Protein AF-A0A1J9P7R1-F1 (afdb_monomer)

Radius of gyration: 36.38 Å; Cα contacts (8 Å, |Δi|>4): 404; chains: 1; bounding box: 81×78×113 Å

pLDDT: mean 73.35, std 18.71, range [29.14, 95.5]

Foldseek 3Di:
DDDDDDDDDDDDDDDPDPPPPVCVVPPCPVVVVVVLVVVCPDPDDPVVNVVVVVVVVVVVVVVVVVVVVVVQQVPQKDKDKDKDFPPVVVVVLVVLVVPVPPPDDPDDDDDDDDDQAWDWDADPNWIKIWHWDDDPGIIMIMIMTGGDDCVRVVVVVVVVVVVVCVVLLQWAFEWEDDPLDTDGNDIDGQDALVPQDDPPVVSVVVLVVVVCLLDPVNVVVCVVVVHFSEAEAEAEDAPPRPQVVNLSNSCSVVVAHEYEDEQQQAELVSLLSHQVNDDLAHEYEYEAVLVLLVVVVVVVVVPPDDDDDDDDPPDPDPPGGRYDPVSVCCQQDNPPGHHNYYYYYYHHCPVSDDPVCVPPSNHD

Mean predicted aligned error: 17.1 Å

Nearest PDB structures (foldseek):
  8tp1-assembly1_A  TM=5.524E-01  e=6.820E-25  Mus musculus
  8t5u-assembly1_A  TM=5.956E-01  e=3.882E-23  Mus musculus
  8t7u-assembly1_A  TM=5.075E-01  e=9.263E-25  Mus musculus
  8tby-assembly1_A  TM=5.518E-01  e=1.169E-22  Mus musculus
  6ukp-assembly1_A  TM=5.324E-01  e=2.349E-21  Mus musculus

InterPro domains:
  IPR003959 ATPase, AAA-type, core [PF00004] (234-364)
  IPR003960 ATPase, AAA-type, conserved site [PS00674] (341-359)
  IPR014851 BCS1, N-terminal [PF08740] (103-196)
  IPR014851 BCS1, N-terminal [SM01024] (52-196)
  IPR027417 P-loop containing nucleoside triphosphate hydrolase [G3DSA:3.40.50.300] (182-364)
  IPR027417 P-loop containing nucleoside triphosphate hydrolase [SSF52540] (127-364)
  IPR050747 Mitochondrial chaperone BCS1 subfamily [PTHR23070] (141-364)

Organism: NCBI:txid1447872

Secondary structure (DSSP, 8-state):
--------------------HHHHHSTTHHHHHHHHHHHHTS---HHHHHHHHHHHHHHHHHHHHHHHHHHHHHHHEEEEEEEEE--THHHHHHHHHHHTT-SS--PPPPPPPP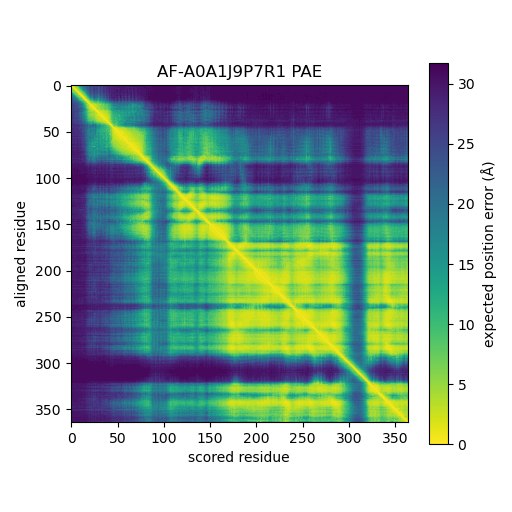PSSEEEEEETTEEEEEEEEEETTEEEEEEEEEBS-THHHHHHHHHHHHHHHHHHTTEEEEEEEETTEEEEEEEEEPPPGGGS-S-HHHHHHHHHHHHHHHSHHHHHHHHHHT----EEEEEE--TTS-HHHHHHHHHHHTT-EEEEEEGGG--HHHHHHHHHHS-SSEEEEEE-HHHHHHHHHHHHHTTSS-------S-------S---HHHHHHHHH-TTPPSSPEEEEEES-GGGS-TTTSSTTT--

Solvent-accessible surface area (backbone atoms only — not comparable to full-atom values): 21706 Å² total; per-residue (Å²): 133,85,82,89,88,89,84,89,82,82,85,88,78,82,79,78,78,81,74,51,73,62,37,78,80,37,79,61,48,64,63,52,51,53,53,50,52,55,59,71,71,44,99,64,60,76,67,58,57,51,51,52,51,52,52,49,50,54,49,50,49,53,50,50,51,51,52,50,50,53,48,42,52,67,73,36,34,34,73,49,79,48,80,43,75,63,54,68,58,62,56,54,52,50,51,62,67,50,67,83,53,81,74,76,90,69,80,77,81,85,78,86,71,81,70,82,46,71,52,75,48,79,55,98,94,39,63,30,39,40,34,39,46,81,48,101,72,35,40,34,37,38,44,33,32,78,38,84,63,57,64,62,58,52,50,50,52,49,52,51,48,53,57,52,44,66,70,44,79,47,49,23,45,35,29,35,72,55,100,70,40,84,38,83,70,49,75,41,68,47,48,60,61,84,78,57,89,69,61,65,67,60,51,50,51,52,54,47,51,54,50,52,60,71,34,78,67,35,57,57,55,28,58,76,69,75,44,79,49,65,51,31,42,75,49,69,50,65,84,87,63,66,59,74,59,46,56,50,13,51,24,29,73,70,76,24,42,34,39,49,41,62,50,74,74,31,38,47,71,48,51,48,50,44,64,68,71,53,69,56,69,28,32,40,36,38,49,53,57,32,62,51,42,51,62,54,55,60,67,62,63,71,73,78,77,81,85,88,82,96,76,80,101,80,71,84,74,77,77,79,28,63,37,45,70,66,44,52,50,42,53,68,68,30,97,84,40,83,56,55,36,41,38,39,37,32,28,62,45,70,89,54,48,58,70,83,56,67,35,74,94,59,31,105

Sequence (364 aa):
MNSFNVAGSLPIHTVPSQISIVDAFFPGFTAISASIQQVLAGNLNSYAHLLCFCGMLLFLGRYAARYLMDLMETYFTSTVHVSYYNEAVGGMQRRVYADELSNKYKKKPLRFSPWNESFLFMYKNRLLRFQCIAKETKKEISISCIGGSSQILRALLSDCRAEYLKLIQRKTTVFEHHDGEWRKAKARDIRPISTVIMDEGEKTALLKDIKDFLDERARGWYARRGILYQRRFLLYEPPGIKKSSFSLSVAGRFELDIYVLNLSSIDDSRLSSLFAQLSLHCVILLEDIDAASTARTEDSETTKNTDQATVDPSQKSKSQGNVSLSALLNALNGVSSQEGRLLIMTTNHIERLDDALIRPDRVD

Structure (mmCIF, N/CA/C/O backbone):
data_AF-A0A1J9P7R1-F1
#
_entry.id   AF-A0A1J9P7R1-F1
#
loop_
_atom_site.group_PDB
_atom_site.id
_atom_site.type_symbol
_atom_site.label_atom_id
_atom_site.label_alt_id
_atom_site.label_comp_id
_atom_site.label_asym_id
_atom_site.label_entity_id
_atom_site.label_seq_id
_atom_site.pdbx_PDB_ins_code
_atom_site.Cartn_x
_atom_site.Cartn_y
_atom_site.Cartn_z
_atom_site.occupancy
_atom_site.B_iso_or_equiv
_atom_site.auth_seq_id
_atom_site.auth_comp_id
_atom_site.auth_asym_id
_atom_site.auth_atom_id
_atom_site.pdbx_PDB_model_num
ATOM 1 N N . MET A 1 1 ? -9.066 59.663 -74.170 1.00 35.53 1 MET A N 1
ATOM 2 C CA . MET A 1 1 ? -8.783 58.885 -75.396 1.00 35.53 1 MET A CA 1
ATOM 3 C C . MET A 1 1 ? -7.539 58.062 -75.095 1.00 35.53 1 MET A C 1
ATOM 5 O O . MET A 1 1 ? -6.480 58.649 -74.960 1.00 35.53 1 MET A O 1
ATOM 9 N N . ASN A 1 2 ? -7.697 56.846 -74.558 1.00 29.88 2 ASN A N 1
ATOM 10 C CA . ASN A 1 2 ? -7.604 55.565 -75.292 1.00 29.88 2 ASN A CA 1
ATOM 11 C C . ASN A 1 2 ? -6.410 55.570 -76.266 1.00 29.88 2 ASN A C 1
ATOM 13 O O . ASN A 1 2 ? -6.366 56.427 -77.136 1.00 29.88 2 ASN A O 1
ATOM 17 N N . SER A 1 3 ? -5.432 54.669 -76.165 1.00 31.27 3 SER A N 1
ATOM 18 C CA . SER A 1 3 ? -5.651 53.218 -76.191 1.00 31.27 3 SER A CA 1
ATOM 19 C C . SER A 1 3 ? -4.443 52.391 -75.721 1.00 31.27 3 SER A C 1
ATOM 21 O O . SER A 1 3 ? -3.288 52.770 -75.887 1.00 31.27 3 SER A O 1
ATOM 23 N N . PHE A 1 4 ? -4.790 51.224 -75.177 1.00 33.69 4 PHE A N 1
ATOM 24 C CA . PHE A 1 4 ? -3.984 50.051 -74.848 1.00 33.69 4 PHE A CA 1
ATOM 25 C C . PHE A 1 4 ? -3.040 49.585 -75.971 1.00 33.69 4 PHE A C 1
ATOM 27 O O . PHE A 1 4 ? -3.422 49.598 -77.138 1.00 33.69 4 PHE A O 1
ATOM 34 N N . ASN A 1 5 ? -1.904 48.989 -75.588 1.00 32.22 5 ASN A N 1
ATOM 35 C CA . ASN A 1 5 ? -1.530 47.684 -76.136 1.00 32.22 5 ASN A CA 1
ATOM 36 C C . ASN A 1 5 ? -0.706 46.857 -75.139 1.00 32.22 5 ASN A C 1
ATOM 38 O O . ASN A 1 5 ? 0.224 47.345 -74.502 1.00 32.22 5 ASN A O 1
ATOM 42 N N . VAL A 1 6 ? -1.123 45.601 -75.008 1.00 36.38 6 VAL A N 1
ATOM 43 C CA . VAL A 1 6 ? -0.639 44.562 -74.098 1.00 36.38 6 VAL A CA 1
ATOM 44 C C . VAL A 1 6 ? 0.271 43.615 -74.878 1.00 36.38 6 VAL A C 1
ATOM 46 O O . VAL A 1 6 ? -0.141 43.081 -75.901 1.00 36.38 6 VAL A O 1
ATOM 49 N N . ALA A 1 7 ? 1.470 43.371 -74.356 1.00 34.72 7 ALA A N 1
ATOM 50 C CA . ALA A 1 7 ? 2.302 42.178 -74.555 1.00 34.72 7 ALA A CA 1
ATOM 51 C C . ALA A 1 7 ? 3.361 42.243 -73.433 1.00 34.72 7 ALA A C 1
ATOM 53 O O . ALA A 1 7 ? 3.983 43.281 -73.263 1.00 34.72 7 ALA A O 1
ATOM 54 N N . GLY A 1 8 ? 3.596 41.285 -72.542 1.00 31.56 8 GLY A N 1
ATOM 55 C CA . GLY A 1 8 ? 3.378 39.849 -72.586 1.00 31.56 8 GLY A CA 1
ATOM 56 C C . GLY A 1 8 ? 4.726 39.162 -72.343 1.00 31.56 8 GLY A C 1
ATOM 57 O O . GLY A 1 8 ? 5.367 38.769 -73.306 1.00 31.56 8 GLY A O 1
ATOM 58 N N . SER A 1 9 ? 5.164 39.019 -71.084 1.00 30.92 9 SER A N 1
ATOM 59 C CA . SER A 1 9 ? 6.154 37.997 -70.689 1.00 30.92 9 SER A CA 1
ATOM 60 C C . SER A 1 9 ? 6.148 37.759 -69.172 1.00 30.92 9 SER A C 1
ATOM 62 O O . SER A 1 9 ? 6.388 38.671 -68.383 1.00 30.92 9 SER A O 1
ATOM 64 N N . LEU A 1 10 ? 5.843 36.515 -68.801 1.00 33.31 10 LEU A N 1
ATOM 65 C CA . LEU A 1 10 ? 5.784 35.938 -67.453 1.00 33.31 10 LEU A CA 1
ATOM 66 C C . LEU A 1 10 ? 7.158 35.901 -66.742 1.00 33.31 10 LEU A C 1
ATOM 68 O O . LEU A 1 10 ? 8.190 35.911 -67.414 1.00 33.31 10 LEU A O 1
ATOM 72 N N . PRO A 1 11 ? 7.189 35.779 -65.399 1.00 34.72 11 PRO A N 1
ATOM 73 C CA . PRO A 1 11 ? 8.413 35.538 -64.640 1.00 34.72 11 PRO A CA 1
ATOM 74 C C . PRO A 1 11 ? 8.903 34.095 -64.837 1.00 34.72 11 PRO A C 1
ATOM 76 O O . PRO A 1 11 ? 8.143 33.138 -64.690 1.00 34.72 11 PRO A O 1
ATOM 79 N N . ILE A 1 12 ? 10.188 33.928 -65.152 1.00 29.83 12 ILE A N 1
ATOM 80 C CA . ILE A 1 12 ? 10.840 32.616 -65.247 1.00 29.83 12 ILE A CA 1
ATOM 81 C C . ILE A 1 12 ? 11.015 32.059 -63.828 1.00 29.83 12 ILE A C 1
ATOM 83 O O . ILE A 1 12 ? 11.826 32.559 -63.051 1.00 29.83 12 ILE A O 1
ATOM 87 N N . HIS A 1 13 ? 10.264 31.008 -63.499 1.00 29.34 13 HIS A N 1
ATOM 88 C CA . HIS A 1 13 ? 10.513 30.170 -62.331 1.00 29.34 13 HIS A CA 1
ATOM 89 C C . HIS A 1 13 ? 11.487 29.030 -62.681 1.00 29.34 13 HIS A C 1
ATOM 91 O O . HIS A 1 13 ? 11.247 28.248 -63.596 1.00 29.34 13 HIS A O 1
ATOM 97 N N . THR A 1 14 ? 12.529 28.930 -61.849 1.00 32.53 14 THR A N 1
ATOM 98 C CA . THR A 1 14 ? 13.237 27.723 -61.368 1.00 32.53 14 THR A CA 1
ATOM 99 C C . THR A 1 14 ? 14.005 26.829 -62.344 1.00 32.53 14 THR A C 1
ATOM 101 O O . THR A 1 14 ? 13.426 26.091 -63.132 1.00 32.53 14 THR A O 1
ATOM 104 N N . VAL A 1 15 ? 15.306 26.693 -62.068 1.00 29.14 15 VAL A N 1
ATOM 105 C CA . VAL A 1 15 ? 15.938 25.369 -61.988 1.00 29.14 15 VAL A CA 1
ATOM 106 C C . VAL A 1 15 ? 16.522 25.234 -60.576 1.00 29.14 15 VAL A C 1
ATOM 108 O O . VAL A 1 15 ? 17.336 26.074 -60.189 1.00 29.14 15 VAL A O 1
ATOM 111 N N . PRO A 1 16 ? 16.108 24.240 -59.770 1.00 39.06 16 PRO A N 1
ATOM 112 C CA . PRO A 1 16 ? 16.798 23.928 -58.531 1.00 39.06 16 PRO A CA 1
ATOM 113 C C . PRO A 1 16 ? 18.171 23.363 -58.890 1.00 39.06 16 PRO A C 1
ATOM 115 O O . PRO A 1 16 ? 18.283 22.452 -59.712 1.00 39.06 16 PRO A O 1
ATOM 118 N N . SER A 1 17 ? 19.216 23.920 -58.279 1.00 47.62 17 SER A N 1
ATOM 119 C CA . SER A 1 17 ? 20.549 23.323 -58.249 1.00 47.62 17 SER A CA 1
ATOM 120 C C . SER A 1 17 ? 20.399 21.835 -57.949 1.00 47.62 17 SER A C 1
ATOM 122 O O . SER A 1 17 ? 19.836 21.485 -56.909 1.00 47.62 17 SER A O 1
ATOM 124 N N . GLN A 1 18 ? 20.834 20.975 -58.871 1.00 48.03 18 GLN A N 1
ATOM 125 C CA . GLN A 1 18 ? 20.860 19.535 -58.656 1.00 48.03 18 GLN A CA 1
ATOM 126 C C . GLN A 1 18 ? 21.577 19.262 -57.332 1.00 48.03 18 GLN A C 1
ATOM 128 O O . GLN A 1 18 ? 22.791 19.431 -57.231 1.00 48.03 18 GLN A O 1
ATOM 133 N N . ILE A 1 19 ? 20.821 18.885 -56.300 1.00 55.81 19 ILE A N 1
ATOM 134 C CA . ILE A 1 19 ? 21.402 18.373 -55.067 1.00 55.81 19 ILE A CA 1
ATOM 135 C C . ILE A 1 19 ? 22.034 17.052 -55.478 1.00 55.81 19 ILE A C 1
ATOM 137 O O . ILE A 1 19 ? 21.337 16.130 -55.910 1.00 55.81 19 ILE A O 1
ATOM 141 N N . SER A 1 20 ? 23.362 16.996 -55.434 1.00 62.59 20 SER A N 1
ATOM 142 C CA . SER A 1 20 ? 24.088 15.764 -55.702 1.00 62.59 20 SER A CA 1
ATOM 143 C C . SER A 1 20 ? 23.516 14.677 -54.795 1.00 62.59 20 SER A C 1
ATOM 145 O O . SER A 1 20 ? 23.387 14.888 -53.591 1.00 62.59 20 SER A O 1
ATOM 147 N N . ILE A 1 21 ? 23.181 13.508 -55.350 1.00 62.22 21 ILE A N 1
ATOM 148 C CA . ILE A 1 21 ? 22.713 12.348 -54.566 1.00 62.22 21 ILE A CA 1
ATOM 149 C C . ILE A 1 21 ? 23.687 12.058 -53.414 1.00 62.22 21 ILE A C 1
ATOM 151 O O . ILE A 1 21 ? 23.281 11.638 -52.337 1.00 62.22 21 ILE A O 1
ATOM 155 N N . VAL A 1 22 ? 24.970 12.357 -53.615 1.00 65.25 22 VAL A N 1
ATOM 156 C CA . VAL A 1 22 ? 26.016 12.186 -52.609 1.00 65.25 22 VAL A CA 1
ATOM 157 C C . VAL A 1 22 ? 25.852 13.145 -51.421 1.00 65.25 22 VAL A C 1
ATOM 159 O O . VAL A 1 22 ? 26.127 12.732 -50.303 1.00 65.25 22 VAL A O 1
ATOM 162 N N . ASP A 1 23 ? 25.328 14.362 -51.609 1.00 65.69 23 ASP A N 1
ATOM 163 C CA . ASP A 1 23 ? 25.024 15.293 -50.504 1.00 65.69 23 ASP A CA 1
ATOM 164 C C . ASP A 1 23 ? 23.797 14.870 -49.685 1.00 65.69 23 ASP A C 1
ATOM 166 O O . ASP A 1 23 ? 23.679 15.246 -48.520 1.00 65.69 23 ASP A O 1
ATOM 170 N N . ALA A 1 24 ? 22.898 14.061 -50.259 1.00 62.94 24 ALA A N 1
ATOM 171 C CA . ALA A 1 24 ? 21.780 13.477 -49.517 1.00 62.94 24 ALA A CA 1
ATOM 172 C C . ALA A 1 24 ? 22.248 12.392 -48.527 1.00 62.94 24 ALA A C 1
ATOM 174 O O . ALA A 1 24 ? 21.637 12.216 -47.475 1.00 62.94 24 ALA A O 1
ATOM 175 N N . PHE A 1 25 ? 23.342 11.690 -48.846 1.00 61.03 25 PHE A N 1
ATOM 176 C CA . PHE A 1 25 ? 23.978 10.712 -47.955 1.00 61.03 25 PHE A CA 1
ATOM 177 C C . PHE A 1 25 ? 25.075 11.331 -47.071 1.00 61.03 25 PHE A C 1
ATOM 179 O O . PHE A 1 25 ? 25.270 10.881 -45.943 1.00 61.03 25 PHE A O 1
ATOM 186 N N . PHE A 1 26 ? 25.764 12.372 -47.551 1.00 66.50 26 PHE A N 1
ATOM 187 C CA . PHE A 1 26 ? 26.889 13.035 -46.883 1.00 66.50 26 PHE A CA 1
ATOM 188 C C . PHE A 1 26 ? 26.790 14.567 -47.022 1.00 66.50 26 PHE A C 1
ATOM 190 O O . PHE A 1 26 ? 27.361 15.136 -47.954 1.00 66.50 26 PHE A O 1
ATOM 197 N N . PRO A 1 27 ? 26.098 15.263 -46.105 1.00 67.19 27 PRO A N 1
ATOM 198 C CA . PRO A 1 27 ? 25.883 16.705 -46.210 1.00 67.19 27 PRO A CA 1
ATOM 199 C C . PRO A 1 27 ? 27.201 17.494 -46.230 1.00 67.19 27 PRO A C 1
ATOM 201 O O . PRO A 1 27 ? 27.996 17.408 -45.293 1.00 67.19 27 PRO A O 1
ATOM 204 N N . GLY A 1 28 ? 27.425 18.288 -47.282 1.00 66.12 28 GLY A N 1
ATOM 205 C CA . GLY A 1 28 ? 28.612 19.140 -47.432 1.00 66.12 28 GLY A CA 1
ATOM 206 C C . GLY A 1 28 ? 29.782 18.471 -48.159 1.00 66.12 28 GLY A C 1
ATOM 207 O O . GLY A 1 28 ? 30.854 19.070 -48.278 1.00 66.12 28 GLY A O 1
ATOM 208 N N . PHE A 1 29 ? 29.588 17.256 -48.678 1.00 72.00 29 PHE A N 1
ATOM 209 C CA . PHE A 1 29 ? 30.605 16.518 -49.421 1.00 72.00 29 PHE A CA 1
ATOM 210 C C . PHE A 1 29 ? 31.028 17.251 -50.698 1.00 72.00 29 PHE A C 1
ATOM 212 O O . PHE A 1 29 ? 32.217 17.298 -51.008 1.00 72.00 29 PHE A O 1
ATOM 219 N N . THR A 1 30 ? 30.088 17.881 -51.403 1.00 72.25 30 THR A N 1
ATOM 220 C CA . THR A 1 30 ? 30.373 18.620 -52.647 1.00 72.25 30 THR A CA 1
ATOM 221 C C . THR A 1 30 ? 31.221 19.875 -52.422 1.00 72.25 30 THR A C 1
ATOM 223 O O . THR A 1 30 ? 32.133 20.161 -53.199 1.00 72.25 30 THR A O 1
ATOM 226 N N . ALA A 1 31 ? 30.980 20.608 -51.332 1.00 67.94 31 ALA A N 1
ATOM 227 C CA . ALA A 1 31 ? 31.770 21.786 -50.969 1.00 67.94 31 ALA A CA 1
ATOM 228 C C . ALA A 1 31 ? 33.208 21.405 -50.577 1.00 67.94 31 ALA A C 1
ATOM 230 O O . ALA A 1 31 ? 34.177 22.074 -50.957 1.00 67.94 31 ALA A O 1
ATOM 231 N N . ILE A 1 32 ? 33.351 20.289 -49.856 1.00 67.75 32 ILE A N 1
ATOM 232 C CA . ILE A 1 32 ? 34.648 19.738 -49.460 1.00 67.75 32 ILE A CA 1
ATOM 233 C C . ILE A 1 32 ? 35.396 19.218 -50.694 1.00 67.75 32 ILE A C 1
ATOM 235 O O . ILE A 1 32 ? 36.570 19.542 -50.868 1.00 67.75 32 ILE A O 1
ATOM 239 N N . SER A 1 33 ? 34.730 18.487 -51.596 1.00 68.81 33 SER A N 1
ATOM 240 C CA . SER A 1 33 ? 35.363 17.954 -52.808 1.00 68.81 33 SER A CA 1
ATOM 241 C C . SER A 1 33 ? 35.845 19.062 -53.743 1.00 68.81 33 SER A C 1
ATOM 243 O O . SER A 1 33 ? 36.960 18.977 -54.248 1.00 68.81 33 SER A O 1
ATOM 245 N N . ALA A 1 34 ? 35.057 20.127 -53.924 1.00 67.88 34 ALA A N 1
ATOM 246 C CA . ALA A 1 34 ? 35.441 21.274 -54.748 1.00 67.88 34 ALA A CA 1
ATOM 247 C C . ALA A 1 34 ? 36.674 22.005 -54.186 1.00 67.88 34 ALA A C 1
ATOM 249 O O . ALA A 1 34 ? 37.610 22.312 -54.926 1.00 67.88 34 ALA A O 1
ATOM 250 N N . SER A 1 35 ? 36.718 22.203 -52.865 1.00 64.94 35 SER A N 1
ATOM 251 C CA . SER A 1 35 ? 37.862 22.821 -52.181 1.00 64.94 35 SER A CA 1
ATOM 252 C C . SER A 1 35 ? 39.129 21.963 -52.295 1.00 64.94 35 SER A C 1
ATOM 254 O O . SER A 1 35 ? 40.222 22.482 -52.518 1.00 64.94 35 SER A O 1
ATOM 256 N N . ILE A 1 36 ? 38.991 20.636 -52.210 1.00 62.22 36 ILE A N 1
ATOM 257 C CA . ILE A 1 36 ? 40.100 19.687 -52.395 1.00 62.22 36 ILE A CA 1
ATOM 258 C C . ILE A 1 36 ? 40.628 19.739 -53.827 1.00 62.22 36 ILE A C 1
ATOM 260 O O . ILE A 1 36 ? 41.839 19.742 -54.027 1.00 62.22 36 ILE A O 1
ATOM 264 N N . GLN A 1 37 ? 39.741 19.818 -54.818 1.00 64.88 37 GLN A N 1
ATOM 265 C CA . GLN A 1 37 ? 40.116 19.878 -56.230 1.00 64.88 37 GLN A CA 1
ATOM 266 C C . GLN A 1 37 ? 40.898 21.159 -56.556 1.00 64.88 37 GLN A C 1
ATOM 268 O O . GLN A 1 37 ? 41.849 21.124 -57.334 1.00 64.88 37 GLN A O 1
ATOM 273 N N . GLN A 1 38 ? 40.556 22.269 -55.898 1.00 64.44 38 GLN A N 1
ATOM 274 C CA . GLN A 1 38 ? 41.267 23.541 -56.015 1.00 64.44 38 GLN A CA 1
ATOM 275 C C . GLN A 1 38 ? 42.661 23.508 -55.358 1.00 64.44 38 GLN A C 1
ATOM 277 O O . GLN A 1 38 ? 43.603 24.087 -55.895 1.00 64.44 38 GLN A O 1
ATOM 282 N N . VAL A 1 39 ? 42.821 22.794 -54.238 1.00 63.28 39 VAL A N 1
ATOM 283 C CA . VAL A 1 39 ? 44.126 22.583 -53.578 1.00 63.28 39 VAL A CA 1
ATOM 284 C C . VAL A 1 39 ? 45.008 21.614 -54.374 1.00 63.28 39 VAL A C 1
ATOM 286 O O . VAL A 1 39 ? 46.204 21.861 -54.512 1.00 63.28 39 VAL A O 1
ATOM 289 N N . LEU A 1 40 ? 44.423 20.561 -54.959 1.00 61.25 40 LEU A N 1
ATOM 290 C CA . LEU A 1 40 ? 45.126 19.614 -55.835 1.00 61.25 40 LEU A CA 1
ATOM 291 C C . LEU A 1 40 ? 45.616 20.271 -57.138 1.00 61.25 40 LEU A C 1
ATOM 293 O O . LEU A 1 40 ? 46.644 19.869 -57.674 1.00 61.25 40 LEU A O 1
ATOM 297 N N . ALA A 1 41 ? 44.892 21.278 -57.638 1.00 63.09 41 ALA A N 1
ATOM 298 C CA . ALA A 1 41 ? 45.233 22.029 -58.849 1.00 63.09 41 ALA A CA 1
ATOM 299 C C . ALA A 1 41 ? 46.250 23.170 -58.616 1.00 63.09 41 ALA A C 1
ATOM 301 O O . ALA A 1 41 ? 46.698 23.798 -59.576 1.00 63.09 41 ALA A O 1
ATOM 302 N N . GLY A 1 42 ? 46.616 23.460 -57.362 1.00 62.56 42 GLY A N 1
ATOM 303 C CA . GLY A 1 42 ? 47.635 24.452 -57.013 1.00 62.56 42 GLY A CA 1
ATOM 304 C C . GLY A 1 42 ? 49.064 23.934 -57.219 1.00 62.56 42 GLY A C 1
ATOM 305 O O . GLY A 1 42 ? 49.349 22.752 -57.025 1.00 62.56 42 GLY A O 1
ATOM 306 N N . ASN A 1 43 ? 49.990 24.830 -57.574 1.00 61.09 43 ASN A N 1
ATOM 307 C CA . ASN A 1 43 ? 51.394 24.518 -57.883 1.00 61.09 43 ASN A CA 1
ATOM 308 C C . ASN A 1 43 ? 52.221 24.224 -56.602 1.00 61.09 43 ASN A C 1
ATOM 310 O O . ASN A 1 43 ? 53.134 24.965 -56.242 1.00 61.09 43 ASN A O 1
ATOM 314 N N . LEU A 1 44 ? 51.853 23.175 -55.860 1.00 62.44 44 LEU A N 1
ATOM 315 C CA . LEU A 1 44 ? 52.558 22.696 -54.667 1.00 62.44 44 LEU A CA 1
ATOM 316 C C . LEU A 1 44 ? 53.528 21.550 -54.998 1.00 62.44 44 LEU A C 1
ATOM 318 O O . LEU A 1 44 ? 53.287 20.732 -55.883 1.00 62.44 44 LEU A O 1
ATOM 322 N N . ASN A 1 45 ? 54.620 21.471 -54.230 1.00 70.94 45 ASN A N 1
ATOM 323 C CA . ASN A 1 45 ? 55.633 20.418 -54.333 1.00 70.94 45 ASN A CA 1
ATOM 324 C C . ASN A 1 45 ? 54.997 19.024 -54.147 1.00 70.94 45 ASN A C 1
ATOM 326 O O . ASN A 1 45 ? 54.160 18.845 -53.261 1.00 70.94 45 ASN A O 1
ATOM 330 N N . SER A 1 46 ? 55.422 18.018 -54.923 1.00 67.94 46 SER A N 1
ATOM 331 C CA . SER A 1 46 ? 54.810 16.669 -54.953 1.00 67.94 46 SER A CA 1
ATOM 332 C C . SER A 1 46 ? 54.645 16.006 -53.573 1.00 67.94 46 SER A C 1
ATOM 334 O O . SER A 1 46 ? 53.726 15.215 -53.375 1.00 67.94 46 SER A O 1
ATOM 336 N N . TYR A 1 47 ? 55.512 16.332 -52.610 1.00 70.25 47 TYR A N 1
ATOM 337 C CA . TYR A 1 47 ? 55.453 15.822 -51.236 1.00 70.25 47 TYR A CA 1
ATOM 338 C C . TYR A 1 47 ? 54.300 16.426 -50.409 1.00 70.25 47 TYR A C 1
ATOM 340 O O . TYR A 1 47 ? 53.695 15.738 -49.589 1.00 70.25 47 TYR A O 1
ATOM 348 N N . ALA A 1 48 ? 53.950 17.694 -50.648 1.00 74.50 48 ALA A N 1
ATOM 349 C CA . ALA A 1 48 ? 52.843 18.360 -49.963 1.00 74.50 48 ALA A CA 1
ATOM 350 C C . ALA A 1 48 ? 51.485 17.794 -50.408 1.00 74.50 48 ALA A C 1
ATOM 352 O O . ALA A 1 48 ? 50.625 17.533 -49.570 1.00 74.50 48 ALA A O 1
ATOM 353 N N . HIS A 1 49 ? 51.333 17.501 -51.705 1.00 74.56 49 HIS A N 1
ATOM 354 C CA . HIS A 1 49 ? 50.149 16.818 -52.242 1.00 74.56 49 HIS A CA 1
ATOM 355 C C . HIS A 1 49 ? 49.946 15.429 -51.619 1.00 74.56 49 HIS A C 1
ATOM 357 O O . HIS A 1 49 ? 48.827 15.080 -51.244 1.00 74.56 49 HIS A O 1
ATOM 363 N N . LEU A 1 50 ? 51.027 14.664 -51.424 1.00 78.88 50 LEU A N 1
ATOM 364 C CA . LEU A 1 50 ? 50.972 13.343 -50.786 1.00 78.88 50 LEU A CA 1
ATOM 365 C C . LEU A 1 50 ? 50.553 13.424 -49.307 1.00 78.88 50 LEU A C 1
ATOM 367 O O . LEU A 1 50 ? 49.733 12.628 -48.849 1.00 78.88 50 LEU A O 1
ATOM 371 N N . LEU A 1 51 ? 51.074 14.403 -48.559 1.00 82.38 51 LEU A N 1
ATOM 372 C CA . LEU A 1 51 ? 50.693 14.625 -47.160 1.00 82.38 51 LEU A CA 1
ATOM 373 C C . LEU A 1 51 ? 49.235 15.074 -47.017 1.00 82.38 51 LEU A C 1
ATOM 375 O O . LEU A 1 51 ? 48.530 14.566 -46.144 1.00 82.38 51 LEU A O 1
ATOM 379 N N . CYS A 1 52 ? 48.760 15.971 -47.886 1.00 82.31 52 CYS A N 1
ATOM 380 C CA . CYS A 1 52 ? 47.355 16.375 -47.921 1.00 82.31 52 CYS A CA 1
ATOM 381 C C . CYS A 1 52 ? 46.441 15.187 -48.246 1.00 82.31 52 CYS A C 1
ATOM 383 O O . CYS A 1 52 ? 45.429 14.995 -47.573 1.00 82.31 52 CYS A O 1
ATOM 385 N N . PHE A 1 53 ? 46.823 14.347 -49.211 1.00 84.19 53 PHE A N 1
ATOM 386 C CA . PHE A 1 53 ? 46.077 13.138 -49.554 1.00 84.19 53 PHE A CA 1
ATOM 387 C C . PHE A 1 53 ? 46.005 12.151 -48.378 1.00 84.19 53 PHE A C 1
ATOM 389 O O . PHE A 1 53 ? 44.915 11.708 -48.018 1.00 84.19 53 PHE A O 1
ATOM 396 N N . CYS A 1 54 ? 47.128 11.871 -47.706 1.00 84.94 54 CYS A N 1
ATOM 397 C CA . CYS A 1 54 ? 47.152 11.028 -46.505 1.00 84.94 54 CYS A CA 1
ATOM 398 C C . CYS A 1 54 ? 46.318 11.611 -45.352 1.00 84.94 54 CYS A C 1
ATOM 400 O O . CYS A 1 54 ? 45.571 10.879 -44.700 1.00 84.94 54 CYS A O 1
ATOM 402 N N . GLY A 1 55 ? 46.404 12.922 -45.106 1.00 86.75 55 GLY A N 1
ATOM 403 C CA . GLY A 1 55 ? 45.606 13.603 -44.083 1.00 86.75 55 GLY A CA 1
ATOM 404 C C . GLY A 1 55 ? 44.103 13.502 -44.351 1.00 86.75 55 GLY A C 1
ATOM 405 O O . GLY A 1 55 ? 43.329 13.194 -43.443 1.00 86.75 55 GLY A O 1
ATOM 406 N N . MET A 1 56 ? 43.699 13.665 -45.613 1.00 84.31 56 MET A N 1
ATOM 407 C CA . MET A 1 56 ? 42.316 13.479 -46.051 1.00 84.31 56 MET A CA 1
ATOM 408 C C . MET A 1 56 ? 41.844 12.040 -45.854 1.00 84.31 56 MET A C 1
ATOM 410 O O . MET A 1 56 ? 40.747 11.827 -45.343 1.00 84.31 56 MET A O 1
ATOM 414 N N . LEU A 1 57 ? 42.675 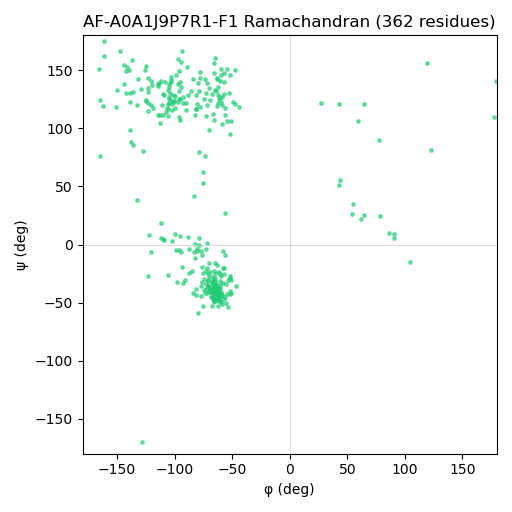11.053 -46.190 1.00 86.69 57 LEU A N 1
ATOM 415 C CA . LEU A 1 57 ? 42.354 9.634 -46.028 1.00 86.69 57 LEU A CA 1
ATOM 416 C C . LEU A 1 57 ? 42.144 9.256 -44.555 1.00 86.69 57 LEU A C 1
ATOM 418 O O . LEU A 1 57 ? 41.202 8.537 -44.228 1.00 86.69 57 LEU A O 1
ATOM 422 N N . LEU A 1 58 ? 42.963 9.797 -43.648 1.00 88.50 58 LEU A N 1
ATOM 423 C CA . LEU A 1 58 ? 42.794 9.611 -42.204 1.00 88.50 58 LEU A CA 1
ATOM 424 C C . LEU A 1 58 ? 41.533 10.300 -41.668 1.00 88.50 58 LEU A C 1
ATOM 426 O O . LEU A 1 58 ? 40.844 9.742 -40.809 1.00 88.50 58 LEU A O 1
ATOM 430 N N . PHE A 1 59 ? 41.221 11.500 -42.162 1.00 87.88 59 PHE A N 1
ATOM 431 C CA . PHE A 1 59 ? 40.015 12.232 -41.778 1.00 87.88 59 PHE A CA 1
ATOM 432 C C . PHE A 1 59 ? 38.745 11.513 -42.248 1.00 87.88 59 PHE A C 1
ATOM 434 O O . PHE A 1 59 ? 37.861 11.237 -41.437 1.00 87.88 59 PHE A O 1
ATOM 441 N N . LEU A 1 60 ? 38.696 11.131 -43.527 1.00 87.00 60 LEU A N 1
ATOM 442 C CA . LEU A 1 60 ? 37.611 10.348 -44.122 1.00 87.00 60 LEU A CA 1
ATOM 443 C C . LEU A 1 60 ? 37.470 8.987 -43.441 1.00 87.00 60 LEU A C 1
ATOM 445 O O . LEU A 1 60 ? 36.357 8.595 -43.110 1.00 87.00 60 LEU A O 1
ATOM 449 N N . GLY A 1 61 ? 38.578 8.301 -43.150 1.00 86.69 61 GLY A N 1
ATOM 450 C CA . GLY A 1 61 ? 38.564 7.030 -42.428 1.00 86.69 61 GLY A CA 1
ATOM 451 C C . GLY A 1 61 ? 37.976 7.159 -41.021 1.00 86.69 61 GLY A C 1
ATOM 452 O O . GLY A 1 61 ? 37.131 6.358 -40.625 1.00 86.69 61 GLY A O 1
ATOM 453 N N . ARG A 1 62 ? 38.350 8.206 -40.272 1.00 86.19 62 ARG A N 1
ATOM 454 C CA . ARG A 1 62 ? 37.767 8.484 -38.949 1.00 86.19 62 ARG A CA 1
ATOM 455 C C . ARG A 1 62 ? 36.295 8.868 -39.020 1.00 86.19 62 ARG A C 1
ATOM 457 O O . ARG A 1 62 ? 35.526 8.444 -38.160 1.00 86.19 62 ARG A O 1
ATOM 464 N N . TYR A 1 63 ? 35.910 9.665 -40.011 1.00 85.25 63 TYR A N 1
ATOM 465 C CA . TYR A 1 63 ? 34.522 10.063 -40.215 1.00 85.25 63 TYR A CA 1
ATOM 466 C C . TYR A 1 63 ? 33.651 8.857 -40.584 1.00 85.25 63 TYR A C 1
ATOM 468 O O . TYR A 1 63 ? 32.644 8.611 -39.926 1.00 85.25 63 TYR A O 1
ATOM 476 N N . ALA A 1 64 ? 34.089 8.049 -41.553 1.00 82.94 64 ALA A N 1
ATOM 477 C CA . ALA A 1 64 ? 33.403 6.834 -41.973 1.00 82.94 64 ALA A CA 1
ATOM 478 C C . ALA A 1 64 ? 33.277 5.827 -40.824 1.00 82.94 64 ALA A C 1
ATOM 480 O O . ALA A 1 64 ? 32.207 5.261 -40.637 1.00 82.94 64 ALA A O 1
ATOM 481 N N . ALA A 1 65 ? 34.325 5.647 -40.013 1.00 80.38 65 ALA A N 1
ATOM 482 C CA . ALA A 1 65 ? 34.271 4.771 -38.846 1.00 80.38 65 ALA A CA 1
ATOM 483 C C . ALA A 1 65 ? 33.239 5.242 -37.809 1.00 80.38 65 ALA A C 1
ATOM 485 O O . ALA A 1 65 ? 32.475 4.425 -37.304 1.00 80.38 65 ALA A O 1
ATOM 486 N N . ARG A 1 66 ? 33.176 6.548 -37.510 1.00 81.88 66 ARG A N 1
ATOM 487 C CA . ARG A 1 66 ? 32.150 7.098 -36.605 1.00 81.88 66 ARG A CA 1
ATOM 488 C C . ARG A 1 66 ? 30.747 6.934 -37.179 1.00 81.88 66 ARG A C 1
ATOM 490 O O . ARG A 1 66 ? 29.872 6.444 -36.484 1.00 81.88 66 ARG A O 1
ATOM 497 N N . TYR A 1 67 ? 30.565 7.261 -38.455 1.00 80.19 67 TYR A N 1
ATOM 498 C CA . TYR A 1 67 ? 29.277 7.137 -39.132 1.00 80.19 67 TYR A CA 1
ATOM 499 C C . TYR A 1 67 ? 28.778 5.685 -39.174 1.00 80.19 67 TYR A C 1
ATOM 501 O O . TYR A 1 67 ? 27.617 5.416 -38.885 1.00 80.19 67 TYR A O 1
ATOM 509 N N . LEU A 1 68 ? 29.664 4.730 -39.479 1.00 78.00 68 LEU A N 1
ATOM 510 C CA . LEU A 1 68 ? 29.347 3.300 -39.445 1.00 78.00 68 LEU A CA 1
ATOM 511 C C . LEU A 1 68 ? 28.974 2.834 -38.037 1.00 78.00 68 LEU A C 1
ATOM 513 O O . LEU A 1 68 ? 28.022 2.073 -37.896 1.00 78.00 68 LEU A O 1
ATOM 517 N N . MET A 1 69 ? 29.686 3.295 -37.006 1.00 74.25 69 MET A N 1
ATOM 518 C CA . MET A 1 69 ? 29.356 2.974 -35.615 1.00 74.25 69 MET A CA 1
ATOM 519 C C . MET A 1 69 ? 27.985 3.532 -35.216 1.00 74.25 69 MET A C 1
ATOM 521 O O . MET A 1 69 ? 27.183 2.783 -34.665 1.00 74.25 69 MET A O 1
ATOM 525 N N . ASP A 1 70 ? 27.674 4.782 -35.569 1.00 76.44 70 ASP A N 1
ATOM 526 C CA . ASP A 1 70 ? 26.369 5.402 -35.298 1.00 76.44 70 ASP A CA 1
ATOM 527 C C . ASP A 1 70 ? 25.232 4.680 -36.042 1.00 76.44 70 ASP A C 1
ATOM 529 O O . ASP A 1 70 ? 24.151 4.460 -35.491 1.00 76.44 70 ASP A O 1
ATOM 533 N N . LEU A 1 71 ? 25.475 4.247 -37.284 1.00 76.56 71 LEU A N 1
ATOM 534 C CA . LEU A 1 71 ? 24.523 3.457 -38.067 1.00 76.56 71 LEU A CA 1
ATOM 535 C C . LEU A 1 71 ? 24.299 2.071 -37.440 1.00 76.56 71 LEU A C 1
ATOM 537 O O . LEU A 1 71 ? 23.161 1.614 -37.319 1.00 76.56 71 LEU A O 1
ATOM 541 N N . MET A 1 72 ? 25.374 1.404 -37.009 1.00 71.06 72 MET A N 1
ATOM 542 C CA . MET A 1 72 ? 25.280 0.123 -36.308 1.00 71.06 72 MET A CA 1
ATOM 543 C C . MET A 1 72 ? 24.522 0.266 -34.987 1.00 71.06 72 MET A C 1
ATOM 545 O O . MET A 1 72 ? 23.664 -0.565 -34.691 1.00 71.06 72 MET A O 1
ATOM 549 N N . GLU A 1 73 ? 24.781 1.327 -34.224 1.00 70.31 73 GLU A N 1
ATOM 550 C CA . GLU A 1 73 ? 24.068 1.618 -32.983 1.00 70.31 73 GLU A CA 1
ATOM 551 C C . GLU A 1 73 ? 22.581 1.888 -33.249 1.00 70.31 73 GLU A C 1
ATOM 553 O O . GLU A 1 73 ? 21.723 1.309 -32.588 1.00 70.31 73 GLU A O 1
ATOM 558 N N . THR 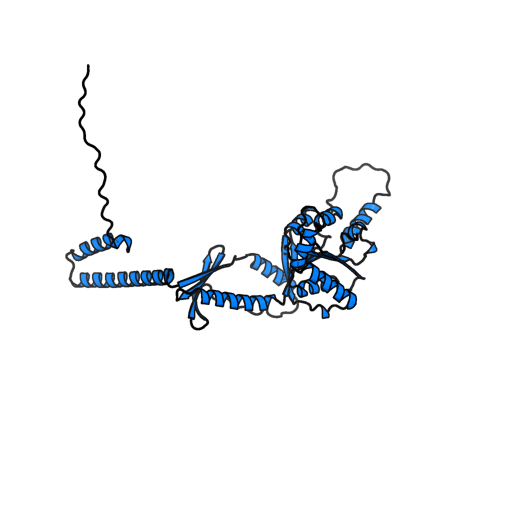A 1 74 ? 22.249 2.660 -34.281 1.00 70.75 74 THR A N 1
ATOM 559 C CA . THR A 1 74 ? 20.859 3.046 -34.574 1.00 70.75 74 THR A CA 1
ATOM 560 C C . THR A 1 74 ? 20.012 1.891 -35.118 1.00 70.75 74 THR A C 1
ATOM 562 O O . THR A 1 74 ? 18.856 1.741 -34.725 1.00 70.75 74 THR A O 1
ATOM 565 N N . TYR A 1 75 ? 20.558 1.068 -36.020 1.00 71.12 75 TYR A N 1
ATOM 566 C CA . TYR A 1 75 ? 19.767 0.072 -36.760 1.00 71.12 75 TYR A CA 1
ATOM 567 C C . TYR A 1 75 ? 19.974 -1.370 -36.294 1.00 71.12 75 TYR A C 1
ATOM 569 O O . TYR A 1 75 ? 19.081 -2.202 -36.457 1.00 71.12 75 TYR A O 1
ATOM 577 N N . PHE A 1 76 ? 21.134 -1.686 -35.715 1.00 68.00 76 PHE A N 1
ATOM 578 C CA . PHE A 1 76 ? 21.484 -3.048 -35.302 1.00 68.00 76 PHE A CA 1
ATOM 579 C C . PHE A 1 76 ? 21.527 -3.233 -33.787 1.00 68.00 76 PHE A C 1
ATOM 581 O O . PHE A 1 76 ? 21.856 -4.334 -33.332 1.00 68.00 76 PHE A O 1
ATOM 588 N N . THR A 1 77 ? 21.162 -2.216 -32.999 1.00 75.31 77 THR A N 1
ATOM 589 C CA . THR A 1 77 ? 21.005 -2.371 -31.552 1.00 75.31 77 THR A CA 1
ATOM 590 C C . THR A 1 77 ? 19.567 -2.181 -31.105 1.00 75.31 77 THR A C 1
ATOM 592 O O . THR A 1 77 ? 18.850 -1.285 -31.540 1.00 75.31 77 THR A O 1
ATOM 595 N N . SER A 1 78 ? 19.134 -3.063 -30.211 1.00 75.38 78 SER A N 1
ATOM 596 C CA . SER A 1 78 ? 17.911 -2.853 -29.443 1.00 75.38 78 SER A CA 1
ATOM 597 C C . SER A 1 78 ? 18.302 -2.168 -28.139 1.00 75.38 78 SER A C 1
ATOM 599 O O . SER A 1 78 ? 19.157 -2.700 -27.433 1.00 75.38 78 SER A O 1
ATOM 601 N N . THR A 1 79 ? 17.680 -1.037 -27.800 1.00 75.69 79 THR A N 1
ATOM 602 C CA . THR A 1 79 ? 17.984 -0.283 -26.572 1.00 75.69 79 THR A CA 1
ATOM 603 C C . THR A 1 79 ? 16.736 -0.110 -25.714 1.00 75.69 79 THR A C 1
ATOM 605 O O . THR A 1 79 ? 15.663 0.220 -26.215 1.00 75.69 79 THR A O 1
ATOM 608 N N . VAL A 1 80 ? 16.872 -0.339 -24.407 1.00 77.38 80 VAL A N 1
ATOM 609 C CA . VAL A 1 80 ? 15.851 -0.005 -23.408 1.00 77.38 80 VAL A CA 1
ATOM 610 C C . VAL A 1 80 ? 16.345 1.159 -22.565 1.00 77.38 80 VAL A C 1
ATOM 612 O O . VAL A 1 80 ? 17.432 1.089 -21.997 1.00 77.38 80 VAL A O 1
ATOM 615 N N . HIS A 1 81 ? 15.512 2.192 -22.451 1.00 75.12 81 HIS A N 1
ATOM 616 C CA . HIS A 1 81 ? 15.752 3.360 -21.611 1.00 75.12 81 HIS A CA 1
ATOM 617 C C . HIS A 1 81 ? 14.953 3.240 -20.313 1.00 75.12 81 HIS A C 1
ATOM 619 O O . HIS A 1 81 ? 13.729 3.114 -20.327 1.00 75.12 81 HIS A O 1
ATOM 625 N N . VAL A 1 82 ? 15.648 3.291 -19.181 1.00 72.69 82 VAL A N 1
ATOM 626 C CA . VAL A 1 82 ? 15.060 3.338 -17.844 1.00 72.69 82 VAL A CA 1
ATOM 627 C C . VAL A 1 82 ? 15.385 4.703 -17.249 1.00 72.69 82 VAL A C 1
ATOM 629 O O . VAL A 1 82 ? 16.514 4.976 -16.844 1.00 72.69 82 VAL A O 1
ATOM 632 N N . SER A 1 83 ? 14.386 5.583 -17.218 1.00 62.31 83 SER A N 1
ATOM 633 C CA . SER A 1 83 ? 14.501 6.891 -16.571 1.00 62.31 83 SER A CA 1
ATOM 634 C C . SER A 1 83 ? 14.288 6.731 -15.069 1.00 62.31 83 SER A C 1
ATOM 636 O O . SER A 1 83 ? 13.189 6.382 -14.640 1.00 62.31 83 SER A O 1
ATOM 638 N N . TYR A 1 84 ? 15.309 7.035 -14.267 1.00 60.94 84 TYR A N 1
ATOM 639 C CA . TYR A 1 84 ? 15.172 7.134 -12.818 1.00 60.94 84 TYR A CA 1
ATOM 640 C C . TYR A 1 84 ? 15.167 8.609 -12.408 1.00 60.94 84 TYR A C 1
ATOM 642 O O . TYR A 1 84 ? 16.075 9.380 -12.742 1.00 60.94 84 TYR A O 1
ATOM 650 N N . TYR A 1 85 ? 14.130 9.017 -11.679 1.00 50.84 85 TYR A N 1
ATOM 651 C CA . TYR A 1 85 ? 14.095 10.344 -11.081 1.00 50.84 85 TYR A CA 1
ATOM 652 C C . TYR A 1 85 ? 15.130 10.389 -9.969 1.00 50.84 85 TYR A C 1
ATOM 654 O O . TYR A 1 85 ? 15.118 9.561 -9.059 1.00 50.84 85 TYR A O 1
ATOM 662 N N . ASN A 1 86 ? 16.042 11.356 -10.046 1.00 45.53 86 ASN A N 1
ATOM 663 C CA . ASN A 1 86 ? 16.944 11.640 -8.947 1.00 45.53 86 ASN A CA 1
ATOM 664 C C . ASN A 1 86 ? 16.106 12.334 -7.873 1.00 45.53 86 ASN A C 1
ATOM 666 O O . ASN A 1 86 ? 16.097 13.554 -7.753 1.00 45.53 86 ASN A O 1
ATOM 670 N N . GLU A 1 87 ? 15.303 11.557 -7.155 1.00 40.62 87 GLU A N 1
ATOM 671 C CA . GLU A 1 87 ? 14.609 12.045 -5.989 1.00 40.62 87 GLU A CA 1
ATOM 672 C C . GLU A 1 87 ? 15.686 12.533 -5.018 1.00 40.62 87 GLU A C 1
ATOM 674 O O . GLU A 1 87 ? 16.351 11.759 -4.329 1.00 40.62 87 GLU A O 1
ATOM 679 N N . ALA A 1 88 ? 15.839 13.852 -4.940 1.00 36.97 88 ALA A N 1
ATOM 680 C CA . ALA A 1 88 ? 16.449 14.536 -3.810 1.00 36.97 88 ALA A CA 1
ATOM 681 C C . ALA A 1 88 ? 15.725 14.189 -2.484 1.00 36.97 88 ALA A C 1
ATOM 683 O O . ALA A 1 88 ? 16.260 14.427 -1.402 1.00 36.97 88 ALA A O 1
ATOM 684 N N . VAL A 1 89 ? 14.581 13.493 -2.551 1.00 39.91 89 VAL A N 1
ATOM 685 C CA . VAL A 1 89 ? 13.959 12.745 -1.448 1.00 39.91 89 VAL A CA 1
ATOM 686 C C . VAL A 1 89 ? 14.881 11.642 -0.910 1.00 39.91 89 VAL A C 1
ATOM 688 O O . VAL A 1 89 ? 14.860 11.382 0.283 1.00 39.91 89 VAL A O 1
ATOM 691 N N . GLY A 1 90 ? 15.799 11.080 -1.701 1.00 33.72 90 GLY A N 1
ATOM 692 C CA . GLY A 1 90 ? 16.834 10.154 -1.230 1.00 33.72 90 GLY A CA 1
ATOM 693 C C . GLY A 1 90 ? 17.926 10.807 -0.369 1.00 33.72 90 GLY A C 1
ATOM 694 O O . GLY A 1 90 ? 18.675 10.093 0.303 1.00 33.72 90 GLY A O 1
ATOM 695 N N . GLY A 1 91 ? 18.037 12.142 -0.382 1.00 35.38 91 GLY A N 1
ATOM 696 C CA . GLY A 1 91 ? 18.892 12.925 0.520 1.00 35.38 91 GLY A CA 1
ATOM 697 C C . GLY A 1 91 ? 18.209 13.206 1.860 1.00 35.38 91 GLY A C 1
ATOM 698 O O . GLY A 1 91 ? 18.823 13.031 2.912 1.00 35.38 91 GLY A O 1
ATOM 699 N N . MET A 1 92 ? 16.915 13.539 1.827 1.00 36.44 92 MET A N 1
ATOM 700 C CA . MET A 1 92 ? 16.098 13.761 3.026 1.00 36.44 92 MET A CA 1
ATOM 701 C C . MET A 1 92 ? 15.753 12.434 3.729 1.00 36.44 92 MET A C 1
ATOM 703 O O . MET A 1 92 ? 15.946 12.313 4.936 1.00 36.44 92 MET A O 1
ATOM 707 N N . GLN A 1 93 ? 15.406 11.382 2.975 1.00 36.88 93 GLN A N 1
ATOM 708 C CA . GLN A 1 93 ? 15.284 10.006 3.478 1.00 36.88 93 GLN A CA 1
ATOM 709 C C . GLN A 1 93 ? 16.611 9.500 4.047 1.00 36.88 93 GLN A C 1
ATOM 711 O O . GLN A 1 93 ? 16.596 8.797 5.047 1.00 36.88 93 GLN A O 1
ATOM 716 N N . ARG A 1 94 ? 17.775 9.871 3.488 1.00 37.69 94 ARG A N 1
ATOM 717 C CA . ARG A 1 94 ? 19.075 9.491 4.077 1.00 37.69 94 ARG A CA 1
ATOM 718 C C . ARG A 1 94 ? 19.333 10.143 5.433 1.00 37.69 94 ARG A C 1
ATOM 720 O O . ARG A 1 94 ? 19.974 9.499 6.259 1.00 37.69 94 ARG A O 1
ATOM 727 N N . ARG A 1 95 ? 18.855 11.373 5.649 1.00 33.34 95 ARG A N 1
ATOM 728 C CA . ARG A 1 95 ? 18.998 12.117 6.911 1.00 33.34 95 ARG A CA 1
ATOM 729 C C . ARG A 1 95 ? 18.030 11.624 7.987 1.00 33.34 95 ARG A C 1
ATOM 731 O O . ARG A 1 95 ? 18.470 11.343 9.093 1.00 33.34 95 ARG A O 1
ATOM 738 N N . VAL A 1 96 ? 16.762 11.395 7.642 1.00 36.97 96 VAL A N 1
ATOM 739 C CA . VAL A 1 96 ? 15.767 10.833 8.579 1.00 36.97 96 VAL A CA 1
ATOM 740 C C . VAL A 1 96 ? 16.132 9.392 8.979 1.00 36.97 96 VAL A C 1
ATOM 742 O O . VAL A 1 96 ? 16.033 9.020 10.141 1.00 36.97 96 VAL A O 1
ATOM 745 N N . TYR A 1 97 ? 16.705 8.602 8.060 1.00 36.00 97 TYR A N 1
ATOM 746 C CA . TYR A 1 97 ? 17.241 7.259 8.354 1.00 36.00 97 TYR A CA 1
ATOM 747 C C . TYR A 1 97 ? 18.630 7.261 9.030 1.00 36.00 97 TYR A C 1
ATOM 749 O O . TYR A 1 97 ? 19.219 6.190 9.231 1.00 36.00 97 TYR A O 1
ATOM 757 N N . ALA A 1 98 ? 19.221 8.432 9.279 1.00 36.56 98 ALA A N 1
ATOM 758 C CA . ALA A 1 98 ? 20.481 8.571 10.009 1.00 36.56 98 ALA A CA 1
ATOM 759 C C . ALA A 1 98 ? 20.248 8.926 11.483 1.00 36.56 98 ALA A C 1
ATOM 761 O O . ALA A 1 98 ? 21.013 8.455 12.320 1.00 36.56 98 ALA A O 1
ATOM 762 N N . ASP A 1 99 ? 19.183 9.668 11.796 1.00 38.75 99 ASP A N 1
ATOM 763 C CA . ASP A 1 99 ? 18.933 10.158 13.157 1.00 38.75 99 ASP A CA 1
ATOM 764 C C . ASP A 1 99 ? 18.384 9.071 14.102 1.00 38.75 99 ASP A C 1
ATOM 766 O O . ASP A 1 99 ? 18.803 8.971 15.252 1.00 38.75 99 ASP A O 1
ATOM 770 N N . GLU A 1 100 ? 17.548 8.148 13.611 1.00 40.50 100 GLU A N 1
ATOM 771 C CA . GLU A 1 100 ? 16.977 7.070 14.445 1.00 40.50 100 GLU A CA 1
ATOM 772 C C . GLU A 1 100 ? 17.892 5.842 14.646 1.00 40.50 100 GLU A C 1
ATOM 774 O O . GLU A 1 100 ? 17.516 4.873 15.306 1.00 40.50 100 GLU A O 1
ATOM 779 N N . LEU A 1 101 ? 19.104 5.844 14.084 1.00 43.91 101 LEU A N 1
ATOM 780 C CA . LEU A 1 101 ? 20.040 4.709 14.140 1.00 43.91 101 LEU A CA 1
ATOM 781 C C . LEU A 1 101 ? 21.292 4.996 14.982 1.00 43.91 101 LEU A C 1
ATOM 783 O O . LEU A 1 101 ? 22.282 4.270 14.877 1.00 43.91 101 LEU A O 1
ATOM 787 N N . SER A 1 102 ? 21.244 6.013 15.850 1.00 39.38 102 SER A N 1
ATOM 788 C CA . SER A 1 102 ? 22.357 6.372 16.741 1.00 39.38 102 SER A CA 1
ATOM 789 C C . SER A 1 102 ? 22.603 5.385 17.892 1.00 39.38 102 SER A C 1
ATOM 791 O O . SER A 1 102 ? 23.550 5.570 18.650 1.00 39.38 102 SER A O 1
ATOM 793 N N . ASN A 1 103 ? 21.848 4.283 17.995 1.00 44.53 103 ASN A N 1
ATOM 794 C CA . ASN A 1 103 ? 22.142 3.224 18.957 1.00 44.53 103 ASN A CA 1
ATOM 795 C C . ASN A 1 103 ? 22.337 1.857 18.281 1.00 44.53 103 ASN A C 1
ATOM 797 O O . ASN A 1 103 ? 21.408 1.252 17.753 1.00 44.53 103 ASN A O 1
ATOM 801 N N . LYS A 1 104 ? 23.581 1.360 18.386 1.00 40.69 104 LYS A N 1
ATOM 802 C CA . LYS A 1 104 ? 24.135 0.073 17.913 1.00 40.69 104 LYS A CA 1
ATOM 803 C C . LYS A 1 104 ? 24.456 -0.019 16.411 1.00 40.69 104 LYS A C 1
ATOM 805 O O . LYS A 1 104 ? 23.691 -0.514 15.589 1.00 40.69 104 LYS A O 1
ATOM 810 N N . TYR A 1 105 ? 25.695 0.355 16.086 1.00 42.91 105 TYR A N 1
ATOM 811 C CA . TYR A 1 105 ? 26.351 0.174 14.790 1.00 42.91 105 TYR A CA 1
ATOM 812 C C . TYR A 1 105 ? 26.291 -1.277 14.268 1.00 42.91 105 TYR A C 1
ATOM 814 O O . TYR A 1 105 ? 27.175 -2.090 14.531 1.00 42.91 105 TYR A O 1
ATOM 822 N N . LYS A 1 106 ? 25.307 -1.586 13.420 1.00 44.09 106 LYS A N 1
ATOM 823 C CA . LYS A 1 106 ? 25.494 -2.540 12.319 1.00 44.09 106 LYS A CA 1
ATOM 824 C C . LYS A 1 106 ? 25.814 -1.718 11.075 1.00 44.09 106 LYS A C 1
ATOM 826 O O . LYS A 1 106 ? 24.955 -0.990 10.581 1.00 44.09 106 LYS A O 1
ATOM 831 N N . LYS A 1 107 ? 27.064 -1.783 10.599 1.00 44.44 107 LYS A N 1
ATOM 832 C CA . LYS A 1 107 ? 27.498 -1.109 9.363 1.00 44.44 107 LYS A CA 1
ATOM 833 C C . LYS A 1 107 ? 26.503 -1.437 8.245 1.00 44.44 107 LYS A C 1
ATOM 835 O O . LYS A 1 107 ? 26.276 -2.611 7.953 1.00 44.44 107 LYS A O 1
ATOM 840 N N . LYS A 1 108 ? 25.895 -0.411 7.637 1.00 47.03 108 LYS A N 1
ATOM 841 C CA . LYS A 1 108 ? 25.047 -0.589 6.449 1.00 47.03 108 LYS A CA 1
ATOM 842 C C . LYS A 1 108 ? 25.902 -1.285 5.371 1.00 47.03 108 LYS A C 1
ATOM 844 O O . LYS A 1 108 ? 27.022 -0.826 5.138 1.00 47.03 108 LYS A O 1
ATOM 849 N N . PRO A 1 109 ? 25.436 -2.379 4.739 1.00 49.72 109 PRO A N 1
ATOM 850 C CA . PRO A 1 109 ? 26.201 -3.038 3.689 1.00 49.72 109 PRO A CA 1
ATOM 851 C C . PRO A 1 109 ? 26.400 -2.055 2.534 1.00 49.72 109 PRO A C 1
ATOM 853 O O . PRO A 1 109 ? 25.433 -1.475 2.033 1.00 49.72 109 PRO A O 1
ATOM 856 N N . LEU A 1 110 ? 27.656 -1.846 2.141 1.00 50.53 110 LEU A N 1
ATOM 857 C CA . LEU A 1 110 ? 27.992 -1.031 0.980 1.00 50.53 110 LEU A CA 1
ATOM 858 C C . LEU A 1 110 ? 27.380 -1.693 -0.256 1.00 50.53 110 LEU A C 1
ATOM 860 O O . LEU A 1 110 ? 27.643 -2.859 -0.546 1.00 50.53 110 LEU A O 1
ATOM 864 N N . ARG A 1 111 ? 26.524 -0.952 -0.960 1.00 51.12 111 ARG A N 1
ATOM 865 C CA . ARG A 1 111 ? 25.978 -1.364 -2.251 1.00 51.12 111 ARG A CA 1
ATOM 866 C C . ARG A 1 111 ? 26.773 -0.653 -3.329 1.00 51.12 111 ARG A C 1
ATOM 868 O O . ARG A 1 111 ? 26.770 0.573 -3.386 1.00 51.12 111 ARG A O 1
ATOM 875 N N . PHE A 1 112 ? 27.448 -1.433 -4.156 1.00 59.12 112 PHE A N 1
ATOM 876 C CA . PHE A 1 112 ? 28.167 -0.923 -5.310 1.00 59.12 112 PHE A CA 1
ATOM 877 C C . PHE A 1 112 ? 27.164 -0.712 -6.440 1.00 59.12 112 PHE A C 1
ATOM 879 O O . PHE A 1 112 ? 26.515 -1.657 -6.887 1.00 59.12 112 PHE A O 1
ATOM 886 N N . SER A 1 113 ? 26.993 0.537 -6.861 1.00 62.00 113 SER A N 1
ATOM 887 C CA . SER A 1 113 ? 26.338 0.842 -8.128 1.00 62.00 113 SER A CA 1
ATOM 888 C C . SER A 1 113 ? 27.384 0.866 -9.239 1.00 62.00 113 SER A C 1
ATOM 890 O O . SER A 1 113 ? 28.541 1.199 -8.964 1.00 62.00 113 SER A O 1
ATOM 892 N N . PRO A 1 114 ? 27.000 0.581 -10.490 1.00 64.00 114 PRO A N 1
ATOM 893 C CA . PRO A 1 114 ? 27.896 0.803 -11.609 1.00 64.00 114 PRO A CA 1
ATOM 894 C C . PRO A 1 114 ? 28.359 2.267 -11.662 1.00 64.00 114 PRO A C 1
ATOM 896 O O . PRO A 1 114 ? 27.622 3.175 -11.265 1.00 64.00 114 PRO A O 1
ATOM 899 N N . TRP A 1 115 ? 29.588 2.482 -12.135 1.00 66.44 115 TRP A N 1
ATOM 900 C CA . TRP A 1 115 ? 30.140 3.806 -12.449 1.00 66.44 115 TRP A CA 1
ATOM 901 C C . TRP A 1 115 ? 29.163 4.561 -13.378 1.00 66.44 115 TRP A C 1
ATOM 903 O O . TRP A 1 115 ? 28.510 3.943 -14.216 1.00 66.44 115 TRP A O 1
ATOM 913 N N . ASN A 1 116 ? 29.064 5.894 -13.250 1.00 62.81 116 ASN A N 1
ATOM 914 C CA . ASN A 1 116 ? 28.323 6.819 -14.143 1.00 62.81 116 ASN A CA 1
ATOM 915 C C . ASN A 1 116 ? 28.712 6.800 -15.662 1.00 62.81 116 ASN A C 1
ATOM 917 O O . ASN A 1 116 ? 28.573 7.816 -16.329 1.00 62.81 116 ASN A O 1
ATOM 921 N N . GLU A 1 117 ? 29.223 5.704 -16.220 1.00 75.12 117 GLU A N 1
ATOM 922 C CA . GLU A 1 117 ? 29.743 5.608 -17.592 1.00 75.12 117 GLU A CA 1
ATOM 923 C C . GLU A 1 117 ? 29.103 4.424 -18.318 1.00 75.12 117 GLU A C 1
ATOM 925 O O . GLU A 1 117 ? 28.118 3.840 -17.853 1.00 75.12 117 GLU A O 1
ATOM 930 N N . SER A 1 118 ? 29.632 4.097 -19.496 1.00 79.88 118 SER A N 1
ATOM 931 C CA . SER A 1 118 ? 29.264 2.893 -20.218 1.00 79.88 118 SER A CA 1
ATOM 932 C C . SER A 1 118 ? 30.213 1.737 -19.932 1.00 79.88 118 SER A C 1
ATOM 934 O O . SER A 1 118 ? 31.427 1.909 -20.004 1.00 79.88 118 SER A O 1
ATOM 936 N N . PHE A 1 119 ? 29.671 0.545 -19.707 1.00 83.31 119 PHE A N 1
ATOM 937 C CA . PHE A 1 119 ? 30.451 -0.688 -19.639 1.00 83.31 119 PHE A CA 1
ATOM 938 C C . PHE A 1 119 ? 29.750 -1.813 -20.397 1.00 83.31 119 PHE A C 1
ATOM 940 O O . PHE A 1 119 ? 28.542 -1.776 -20.643 1.00 83.31 119 PHE A O 1
ATOM 947 N N . LEU A 1 120 ? 30.527 -2.822 -20.778 1.00 84.38 120 LEU A N 1
ATOM 948 C CA . LEU A 1 120 ? 30.038 -4.006 -21.471 1.00 84.38 120 LEU A CA 1
ATOM 949 C C . LEU A 1 120 ? 29.960 -5.177 -20.493 1.00 84.38 120 LEU A C 1
ATOM 951 O O . LEU A 1 120 ? 30.849 -5.357 -19.661 1.00 84.38 120 LEU A O 1
ATOM 955 N N . PHE A 1 121 ? 28.911 -5.984 -20.597 1.00 86.44 121 PHE A N 1
ATOM 956 C CA . PHE A 1 121 ? 28.752 -7.195 -19.799 1.00 86.44 121 PHE A CA 1
ATOM 957 C C . PHE A 1 121 ? 28.089 -8.306 -20.613 1.00 86.44 121 PHE A C 1
ATOM 959 O O . PHE A 1 121 ? 27.367 -8.054 -21.576 1.00 86.44 121 PHE A O 1
ATOM 966 N N . MET A 1 122 ? 28.349 -9.554 -20.229 1.00 85.62 122 MET A N 1
ATOM 967 C CA . MET A 1 122 ? 27.775 -10.731 -20.881 1.00 85.62 122 MET A CA 1
ATOM 968 C C . MET A 1 122 ? 26.531 -11.201 -20.127 1.00 85.62 122 MET A C 1
AT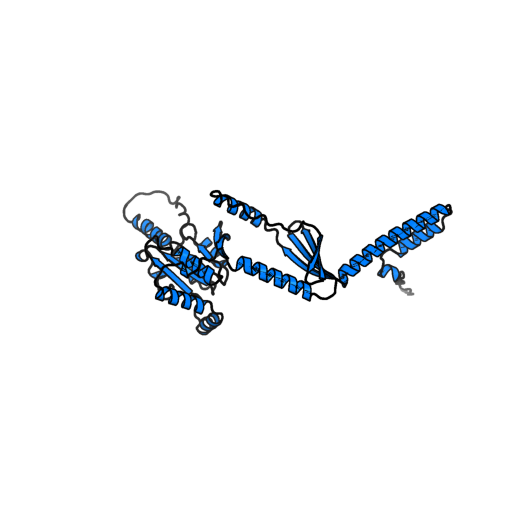OM 970 O O . MET A 1 122 ? 26.571 -11.383 -18.912 1.00 85.62 122 MET A O 1
ATOM 974 N N . TYR A 1 123 ? 25.439 -11.455 -20.846 1.00 86.50 123 TYR A N 1
ATOM 975 C CA . TYR A 1 123 ? 24.212 -12.032 -20.293 1.00 86.50 123 TYR A CA 1
ATOM 976 C C . TYR A 1 123 ? 23.636 -13.075 -21.257 1.00 86.50 123 TYR A C 1
ATOM 978 O O . TYR A 1 123 ? 23.401 -12.780 -22.428 1.00 86.50 123 TYR A O 1
ATOM 986 N N . LYS A 1 124 ? 23.455 -14.317 -20.776 1.00 87.06 124 LYS A N 1
ATOM 987 C CA . LYS A 1 124 ? 23.022 -15.493 -21.568 1.00 87.06 124 LYS A CA 1
ATOM 988 C C . LYS A 1 124 ? 23.735 -15.579 -22.936 1.00 87.06 124 LYS A C 1
ATOM 990 O O . LYS A 1 124 ? 23.095 -15.687 -23.978 1.00 87.06 124 LYS A O 1
ATOM 995 N N . ASN A 1 125 ? 25.070 -15.494 -22.917 1.00 86.75 125 ASN A N 1
ATOM 996 C CA . ASN A 1 125 ? 25.966 -15.524 -24.086 1.00 86.75 125 ASN A CA 1
ATOM 997 C C . ASN A 1 125 ? 25.792 -14.379 -25.105 1.00 86.75 125 ASN A C 1
ATOM 999 O O . ASN A 1 125 ? 26.214 -14.511 -26.251 1.00 86.75 125 ASN A O 1
ATOM 1003 N N . ARG A 1 126 ? 25.212 -13.240 -24.706 1.00 84.62 126 ARG A N 1
ATOM 1004 C CA . ARG A 1 126 ? 25.135 -12.026 -25.534 1.00 84.62 126 ARG A CA 1
ATOM 1005 C C . ARG A 1 126 ? 25.815 -10.848 -24.849 1.00 84.62 126 ARG A C 1
ATOM 1007 O O . ARG A 1 126 ? 25.684 -10.679 -23.637 1.00 84.62 126 ARG A O 1
ATOM 1014 N N . LEU A 1 127 ? 26.523 -10.046 -25.642 1.00 85.56 127 LEU A N 1
ATOM 1015 C CA . LEU A 1 127 ? 27.183 -8.831 -25.179 1.00 85.56 127 LEU A CA 1
ATOM 1016 C C . LEU A 1 127 ? 26.158 -7.697 -25.089 1.00 85.56 127 LEU A C 1
ATOM 1018 O O . LEU A 1 127 ? 25.521 -7.339 -26.084 1.00 85.56 127 LEU A O 1
ATOM 1022 N N . LEU A 1 128 ? 26.010 -7.147 -23.890 1.00 86.94 128 LEU A N 1
ATOM 1023 C CA . LEU A 1 128 ? 25.158 -6.007 -23.592 1.00 86.94 128 LEU A CA 1
ATOM 1024 C C . LEU A 1 128 ? 26.022 -4.806 -23.221 1.00 86.94 128 LEU A C 1
ATOM 1026 O O . LEU A 1 128 ? 27.019 -4.936 -22.508 1.00 86.94 128 LEU A O 1
ATOM 1030 N N . ARG A 1 129 ? 25.611 -3.629 -23.681 1.00 84.50 129 ARG A N 1
ATOM 1031 C CA . ARG A 1 129 ? 26.175 -2.342 -23.288 1.00 84.50 129 ARG A CA 1
ATOM 1032 C C . ARG A 1 129 ? 25.235 -1.694 -22.289 1.00 84.50 129 ARG A C 1
ATOM 1034 O O . ARG A 1 129 ? 24.071 -1.466 -22.591 1.00 84.50 129 ARG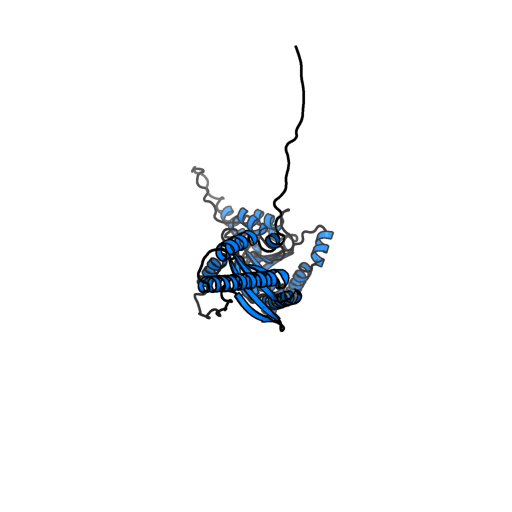 A O 1
ATOM 1041 N N . PHE A 1 130 ? 25.742 -1.407 -21.103 1.00 84.81 130 PHE A N 1
ATOM 1042 C CA . PHE A 1 130 ? 25.088 -0.531 -20.144 1.00 84.81 130 PHE A CA 1
ATOM 1043 C C . PHE A 1 130 ? 25.658 0.869 -20.318 1.00 84.81 130 PHE A C 1
ATOM 1045 O O . PHE A 1 130 ? 26.869 1.005 -20.477 1.00 84.81 130 PHE A O 1
ATOM 1052 N N . GLN A 1 131 ? 24.826 1.899 -20.248 1.00 83.06 131 GLN A N 1
ATOM 1053 C CA . GLN A 1 131 ? 25.262 3.287 -20.238 1.00 83.06 131 GLN A CA 1
ATOM 1054 C C . GLN A 1 131 ? 24.389 4.098 -19.281 1.00 83.06 131 GLN A C 1
ATOM 1056 O O . GLN A 1 131 ? 23.164 4.032 -19.312 1.00 83.06 131 GLN A O 1
ATOM 1061 N N . CYS A 1 132 ? 25.034 4.867 -18.408 1.00 77.12 132 CYS A N 1
ATOM 1062 C CA . CYS A 1 132 ? 24.365 5.820 -17.533 1.00 77.12 132 CYS A CA 1
ATOM 1063 C C . CYS A 1 132 ? 24.602 7.233 -18.067 1.00 77.12 132 CYS A C 1
ATOM 1065 O O . CYS A 1 132 ? 25.743 7.663 -18.206 1.00 77.12 132 CYS A O 1
ATOM 1067 N N . ILE A 1 133 ? 23.525 7.954 -18.362 1.00 77.25 133 ILE A N 1
ATOM 1068 C CA . ILE A 1 133 ? 23.553 9.345 -18.804 1.00 77.25 133 ILE A CA 1
ATOM 1069 C C . ILE A 1 133 ? 22.933 10.187 -17.693 1.00 77.25 133 ILE A C 1
ATOM 1071 O O . ILE A 1 133 ? 21.735 10.111 -17.415 1.00 77.25 133 ILE A O 1
ATOM 1075 N N . ALA A 1 134 ? 23.754 10.999 -17.033 1.00 71.12 134 ALA A N 1
ATOM 1076 C CA . ALA A 1 134 ? 23.263 11.986 -16.085 1.00 71.12 134 ALA A CA 1
ATOM 1077 C C . ALA A 1 134 ? 22.801 13.238 -16.847 1.00 71.12 134 ALA A C 1
ATOM 1079 O O . ALA A 1 134 ? 23.618 13.953 -17.419 1.00 71.12 134 ALA A O 1
ATOM 1080 N N . LYS A 1 135 ? 21.492 13.501 -16.849 1.00 71.00 135 LYS A N 1
ATOM 1081 C CA . LYS A 1 135 ? 20.898 14.793 -17.222 1.00 71.00 135 LYS A CA 1
ATOM 1082 C C . LYS A 1 135 ? 20.689 15.621 -15.948 1.00 71.00 135 LYS A C 1
ATOM 1084 O O . LYS A 1 135 ? 20.578 15.052 -14.862 1.00 71.00 135 LYS A O 1
ATOM 1089 N N . GLU A 1 136 ? 20.606 16.947 -16.073 1.00 67.94 136 GLU A N 1
ATOM 1090 C CA . GLU A 1 136 ? 20.575 17.908 -14.947 1.00 67.94 136 GLU A CA 1
ATOM 1091 C C . GLU A 1 136 ? 19.611 17.531 -13.807 1.00 67.94 136 GLU A C 1
ATOM 1093 O O . GLU A 1 136 ? 19.927 17.721 -12.636 1.00 67.94 136 GLU A O 1
ATOM 1098 N N . THR A 1 137 ? 18.459 16.935 -14.128 1.00 62.81 137 THR A N 1
ATOM 1099 C CA . THR A 1 137 ? 17.426 16.552 -13.147 1.00 62.81 137 THR A CA 1
ATOM 1100 C C . THR A 1 137 ? 17.096 15.056 -13.129 1.00 62.81 137 THR A C 1
ATOM 1102 O O . THR A 1 137 ? 16.338 14.598 -12.271 1.00 62.81 137 THR A O 1
ATOM 1105 N N . LYS A 1 138 ? 17.651 14.259 -14.052 1.00 66.94 138 LYS A N 1
ATOM 1106 C CA . LYS A 1 138 ? 17.306 12.838 -14.222 1.00 66.94 138 LYS A CA 1
ATOM 1107 C C . LYS A 1 138 ? 18.527 12.019 -14.601 1.00 66.94 138 LYS A C 1
ATOM 1109 O O . LYS A 1 138 ? 19.303 12.421 -15.461 1.00 66.94 138 LYS A O 1
ATOM 1114 N N . LYS A 1 139 ? 18.667 10.836 -14.007 1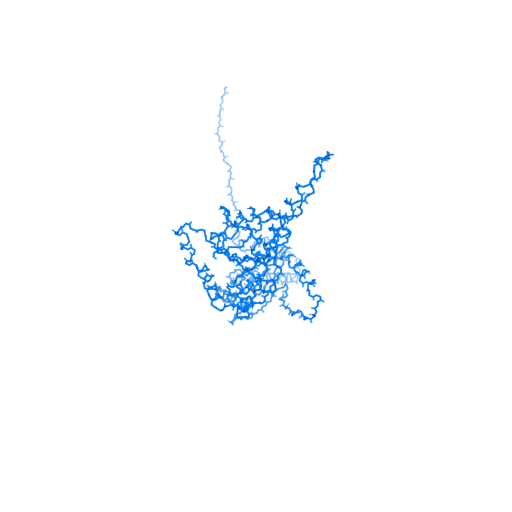.00 71.12 139 LYS A N 1
ATOM 1115 C CA . LYS A 1 139 ? 19.633 9.848 -14.488 1.00 71.12 139 LYS A CA 1
ATOM 1116 C C . LYS A 1 139 ? 18.900 8.865 -15.382 1.00 71.12 139 LYS A C 1
ATOM 1118 O O . LYS A 1 139 ? 17.927 8.238 -14.968 1.00 71.12 139 LYS A O 1
ATOM 1123 N N . GLU A 1 140 ? 19.362 8.760 -16.612 1.00 77.06 140 GLU A N 1
ATOM 1124 C CA . GLU A 1 140 ? 18.833 7.831 -17.591 1.00 77.06 140 GLU A CA 1
ATOM 1125 C C . GLU A 1 140 ? 19.807 6.670 -17.742 1.00 77.06 140 GLU A C 1
ATOM 1127 O O . GLU A 1 140 ? 21.002 6.870 -17.946 1.00 77.06 140 GLU A O 1
ATOM 1132 N N . ILE A 1 141 ? 19.301 5.452 -17.597 1.00 82.12 141 ILE A N 1
ATOM 1133 C CA . ILE A 1 141 ? 20.072 4.234 -17.810 1.00 82.12 141 ILE A CA 1
ATOM 1134 C C . ILE A 1 141 ? 19.608 3.631 -19.130 1.00 82.12 141 ILE A C 1
ATOM 1136 O O . ILE A 1 141 ? 18.432 3.300 -19.267 1.00 82.12 141 ILE A O 1
ATOM 1140 N N . SER A 1 142 ? 20.516 3.463 -20.083 1.00 82.19 142 SER A N 1
ATOM 1141 C CA . SER A 1 142 ? 20.274 2.717 -21.313 1.00 82.19 142 SER A CA 1
ATOM 1142 C C . SER A 1 142 ? 20.980 1.363 -21.265 1.00 82.19 142 SER A C 1
ATOM 1144 O O . SER A 1 142 ? 22.144 1.249 -20.878 1.00 82.19 142 SER A O 1
ATOM 1146 N N . ILE A 1 143 ? 20.252 0.308 -21.636 1.00 85.69 143 ILE A N 1
ATOM 1147 C CA . ILE A 1 143 ? 20.812 -1.030 -21.844 1.00 85.69 143 ILE A CA 1
ATOM 1148 C C . ILE A 1 143 ? 20.575 -1.407 -23.299 1.00 85.69 143 ILE A C 1
ATOM 1150 O O . ILE A 1 143 ? 19.426 -1.534 -23.728 1.00 85.69 143 ILE A O 1
ATOM 1154 N N . SER A 1 144 ? 21.662 -1.605 -24.035 1.00 85.00 144 SER A N 1
ATOM 1155 C CA . SER A 1 144 ? 21.658 -1.908 -25.462 1.00 85.00 144 SER A CA 1
ATOM 1156 C C . SER A 1 144 ? 22.199 -3.311 -25.714 1.00 85.00 144 SER A C 1
ATOM 1158 O O . SER A 1 144 ? 23.184 -3.731 -25.107 1.00 85.00 144 SER A O 1
ATOM 1160 N N . CYS A 1 145 ? 21.567 -4.049 -26.623 1.00 83.69 145 CYS A N 1
ATOM 1161 C CA . CYS A 1 145 ? 22.051 -5.340 -27.104 1.00 83.69 145 CYS A CA 1
ATOM 1162 C C . CYS A 1 145 ? 22.444 -5.240 -28.571 1.00 83.69 145 CYS A C 1
ATOM 1164 O O . CYS A 1 145 ? 21.699 -4.671 -29.365 1.00 83.69 145 CYS A O 1
ATOM 1166 N N . ILE A 1 146 ? 23.556 -5.877 -28.939 1.00 78.25 146 ILE A N 1
ATOM 1167 C CA . ILE A 1 146 ? 23.918 -6.089 -30.342 1.00 78.25 146 ILE A CA 1
ATOM 1168 C C . ILE A 1 146 ? 22.965 -7.145 -30.928 1.00 78.25 146 ILE A C 1
ATOM 1170 O O . ILE A 1 146 ? 22.894 -8.275 -30.435 1.00 78.25 146 ILE A O 1
ATOM 1174 N N . GLY A 1 147 ? 22.213 -6.768 -31.962 1.00 75.81 147 GLY A N 1
ATOM 1175 C CA . GLY A 1 147 ? 21.233 -7.601 -32.660 1.00 75.81 147 GLY A CA 1
ATOM 1176 C C . GLY A 1 147 ? 19.796 -7.063 -32.599 1.00 75.81 147 GLY A C 1
ATOM 1177 O O . GLY A 1 147 ? 19.403 -6.343 -31.683 1.00 75.81 147 GLY A O 1
ATOM 1178 N N . GLY A 1 148 ? 18.974 -7.469 -33.570 1.00 71.75 148 GLY A N 1
ATOM 1179 C CA . GLY A 1 148 ? 17.587 -7.001 -33.723 1.00 71.75 148 GLY A CA 1
ATOM 1180 C C . GLY A 1 148 ? 16.544 -7.644 -32.794 1.00 71.75 148 GLY A C 1
ATOM 1181 O O . GLY A 1 148 ? 15.353 -7.407 -32.968 1.00 71.75 148 GLY A O 1
ATOM 1182 N N . SER A 1 149 ? 16.941 -8.486 -31.831 1.00 76.88 149 SER A N 1
ATOM 1183 C CA . SER A 1 149 ? 15.991 -9.162 -30.933 1.00 76.88 149 SER A CA 1
ATOM 1184 C C . SER A 1 149 ? 15.941 -8.503 -29.555 1.00 76.88 149 SER A C 1
ATOM 1186 O O . SER A 1 149 ? 16.893 -8.575 -28.779 1.00 76.88 149 SER A O 1
ATOM 1188 N N . SER A 1 150 ? 14.778 -7.948 -29.203 1.00 82.25 150 SER A N 1
ATOM 1189 C CA . SER A 1 150 ? 14.498 -7.384 -27.872 1.00 82.25 150 SER A CA 1
ATOM 1190 C C . SER A 1 150 ? 14.208 -8.442 -26.797 1.00 82.25 150 SER A C 1
ATOM 1192 O O . SER A 1 150 ? 14.078 -8.109 -25.617 1.00 82.25 150 SER A O 1
ATOM 1194 N N . GLN A 1 151 ? 14.127 -9.725 -27.169 1.00 85.50 151 GLN A N 1
ATOM 1195 C CA . GLN A 1 151 ? 13.794 -10.815 -26.243 1.00 85.50 151 GLN A CA 1
ATOM 1196 C C . GLN A 1 151 ? 14.811 -10.939 -25.106 1.00 85.50 151 GLN A C 1
ATOM 1198 O O . GLN A 1 151 ? 14.431 -11.177 -23.962 1.00 85.50 151 GLN A O 1
ATOM 1203 N N . ILE A 1 152 ? 16.096 -10.727 -25.400 1.00 87.88 152 ILE A N 1
ATOM 1204 C CA . ILE A 1 152 ? 17.159 -10.818 -24.398 1.00 87.88 152 ILE A CA 1
ATOM 1205 C C . ILE A 1 152 ? 17.066 -9.701 -23.352 1.00 87.88 152 ILE A C 1
ATOM 1207 O O . ILE A 1 152 ? 17.246 -9.961 -22.166 1.00 87.88 152 ILE A O 1
ATOM 1211 N N . LEU A 1 153 ? 16.716 -8.482 -23.774 1.00 85.81 153 LEU A N 1
ATOM 1212 C CA . LEU A 1 153 ? 16.525 -7.344 -22.873 1.00 85.81 153 LEU A CA 1
ATOM 1213 C C . LEU A 1 153 ? 15.295 -7.556 -21.992 1.00 85.81 153 LEU A C 1
ATOM 1215 O O . LEU A 1 153 ? 15.354 -7.325 -20.789 1.00 85.81 153 LEU A O 1
ATOM 1219 N N . ARG A 1 154 ? 14.197 -8.072 -22.562 1.00 86.19 154 ARG A N 1
ATOM 1220 C CA . ARG A 1 154 ? 13.008 -8.452 -21.783 1.00 86.19 154 ARG A CA 1
ATOM 1221 C C . ARG A 1 154 ? 13.327 -9.539 -20.759 1.00 86.19 154 ARG A C 1
ATOM 1223 O O . ARG A 1 154 ? 12.889 -9.430 -19.619 1.00 86.19 154 ARG A O 1
ATOM 1230 N N . ALA A 1 155 ? 14.109 -10.550 -21.139 1.00 88.69 155 ALA A N 1
ATOM 1231 C CA . ALA A 1 155 ? 14.543 -11.603 -20.226 1.00 88.69 155 ALA A CA 1
ATOM 1232 C C . ALA A 1 155 ? 15.415 -11.048 -19.089 1.00 88.69 155 ALA A C 1
ATOM 1234 O O . ALA A 1 155 ? 15.168 -11.377 -17.933 1.00 88.69 155 ALA A O 1
ATOM 1235 N N . LEU A 1 156 ? 16.366 -10.156 -19.394 1.00 87.31 156 LEU A N 1
ATOM 1236 C CA . LEU A 1 156 ? 17.186 -9.487 -18.380 1.00 87.31 156 LEU A CA 1
ATOM 1237 C C . LEU A 1 156 ? 16.318 -8.705 -17.393 1.00 87.31 156 LEU A C 1
ATOM 1239 O O . LEU A 1 156 ? 16.448 -8.882 -16.187 1.00 87.31 156 LEU A O 1
ATOM 1243 N N . LEU A 1 157 ? 15.411 -7.866 -17.895 1.00 86.19 157 LEU A N 1
ATOM 1244 C CA . LEU A 1 157 ? 14.527 -7.064 -17.048 1.00 86.19 157 LEU A CA 1
ATOM 1245 C C . LEU A 1 157 ? 13.589 -7.936 -16.213 1.00 86.19 157 LEU A C 1
ATOM 1247 O O . LEU A 1 157 ? 13.317 -7.601 -15.063 1.00 86.19 157 LEU A O 1
ATOM 1251 N N . SER A 1 158 ? 13.123 -9.058 -16.762 1.00 85.69 158 SER A N 1
ATOM 1252 C CA . SER A 1 158 ? 12.324 -10.041 -16.030 1.00 85.69 158 SER A CA 1
ATOM 1253 C C . SER A 1 158 ? 13.119 -10.679 -14.889 1.00 85.69 158 SER A C 1
ATOM 1255 O O . SER A 1 158 ? 12.617 -10.747 -13.769 1.00 85.69 158 SER A O 1
ATOM 1257 N N . ASP A 1 159 ? 14.364 -11.091 -15.136 1.00 88.12 159 ASP A N 1
ATOM 1258 C CA . ASP A 1 159 ? 15.239 -11.675 -14.112 1.00 88.12 159 ASP A CA 1
ATOM 1259 C C . ASP A 1 159 ? 15.577 -10.636 -13.025 1.00 88.12 159 ASP A C 1
ATOM 1261 O O . ASP A 1 159 ? 15.456 -10.914 -11.830 1.00 88.12 159 ASP A O 1
ATOM 1265 N N . CYS A 1 160 ? 15.908 -9.399 -13.421 1.00 82.81 160 CYS A N 1
ATOM 1266 C CA . CYS A 1 160 ? 16.121 -8.286 -12.495 1.00 82.81 160 CYS A CA 1
ATOM 1267 C C . CYS A 1 160 ? 14.870 -7.987 -11.663 1.00 82.81 160 CYS A C 1
ATOM 1269 O O . CYS A 1 160 ? 14.975 -7.764 -10.457 1.00 82.81 160 CYS A O 1
ATOM 1271 N N . ARG A 1 161 ? 13.683 -7.999 -12.284 1.00 79.62 161 ARG A N 1
ATOM 1272 C CA . ARG A 1 161 ? 12.406 -7.819 -11.587 1.00 79.62 161 ARG A CA 1
ATOM 1273 C C . ARG A 1 161 ? 12.168 -8.947 -10.588 1.00 79.62 161 ARG A C 1
ATOM 1275 O O . ARG A 1 161 ? 11.758 -8.657 -9.473 1.00 79.62 161 ARG A O 1
ATOM 1282 N N . ALA A 1 162 ? 12.435 -10.199 -10.949 1.00 80.00 162 ALA A N 1
ATOM 1283 C CA . ALA A 1 162 ? 12.272 -11.336 -10.047 1.00 80.00 162 ALA A CA 1
ATOM 1284 C C . ALA A 1 162 ? 13.194 -11.229 -8.820 1.00 80.00 162 ALA A C 1
ATOM 1286 O O . ALA A 1 162 ? 12.734 -11.403 -7.694 1.00 80.00 162 ALA A O 1
ATOM 1287 N N . GLU A 1 163 ? 14.469 -10.877 -9.010 1.00 77.50 163 GLU A N 1
ATOM 1288 C CA . GLU A 1 163 ? 15.404 -10.635 -7.900 1.00 77.50 163 GLU A CA 1
ATOM 1289 C C . GLU A 1 163 ? 15.001 -9.427 -7.044 1.00 77.50 163 GLU A C 1
ATOM 1291 O O . GLU A 1 163 ? 15.024 -9.487 -5.814 1.00 77.50 163 GLU A O 1
ATOM 1296 N N . TYR A 1 164 ? 14.565 -8.335 -7.675 1.00 74.56 164 TYR A N 1
ATOM 1297 C CA . TYR A 1 164 ? 14.055 -7.162 -6.968 1.00 74.56 164 TYR A CA 1
ATOM 1298 C C . TYR A 1 164 ? 12.825 -7.499 -6.119 1.00 74.56 164 TYR A C 1
ATOM 1300 O O . TYR A 1 164 ? 12.765 -7.125 -4.947 1.00 74.56 164 TYR A O 1
ATOM 1308 N N . LEU A 1 165 ? 11.881 -8.263 -6.675 1.00 70.69 165 LEU A N 1
ATOM 1309 C CA . LEU A 1 165 ? 10.705 -8.726 -5.950 1.00 70.69 165 LEU A CA 1
ATOM 1310 C C . LEU A 1 165 ? 11.110 -9.586 -4.752 1.00 70.69 165 LEU A C 1
ATOM 1312 O O . LEU A 1 165 ? 10.645 -9.289 -3.662 1.00 70.69 165 LEU A O 1
ATOM 1316 N N . LYS A 1 166 ? 12.056 -10.530 -4.876 1.00 74.50 166 LYS A N 1
ATOM 1317 C CA . LYS A 1 166 ? 12.558 -11.318 -3.726 1.00 74.50 166 LYS A CA 1
ATOM 1318 C C . LYS A 1 166 ? 13.093 -10.451 -2.579 1.00 74.50 166 LYS A C 1
ATOM 1320 O O . LYS A 1 166 ? 12.964 -10.828 -1.414 1.00 74.50 166 LYS A O 1
ATOM 1325 N N . LEU A 1 167 ? 13.698 -9.299 -2.887 1.00 67.56 167 LEU A N 1
ATOM 1326 C CA . LEU A 1 167 ? 14.208 -8.359 -1.881 1.00 67.56 167 LEU A CA 1
ATOM 1327 C C . LEU A 1 167 ? 13.094 -7.572 -1.172 1.00 67.56 167 LEU A C 1
ATOM 1329 O O . LEU A 1 167 ? 13.280 -7.169 -0.021 1.00 67.56 167 LEU A O 1
ATOM 1333 N N . ILE A 1 168 ? 11.969 -7.331 -1.849 1.00 64.94 168 ILE A N 1
ATOM 1334 C CA . ILE A 1 168 ? 10.829 -6.566 -1.320 1.00 64.94 168 ILE A CA 1
ATOM 1335 C C . ILE A 1 168 ? 9.789 -7.460 -0.663 1.00 64.94 168 ILE A C 1
ATOM 1337 O O . ILE A 1 168 ? 9.221 -7.047 0.339 1.00 64.94 168 ILE A O 1
ATOM 1341 N N . GLN A 1 169 ? 9.599 -8.689 -1.152 1.00 64.62 169 GLN A N 1
ATOM 1342 C CA . GLN A 1 169 ? 8.571 -9.650 -0.722 1.00 64.62 169 GLN A CA 1
ATOM 1343 C C . GLN A 1 169 ? 8.627 -10.003 0.773 1.00 64.62 169 GLN A C 1
ATOM 1345 O O . GLN A 1 169 ? 7.797 -10.739 1.287 1.00 64.62 169 GLN A O 1
ATOM 1350 N N . ARG A 1 170 ? 9.642 -9.513 1.488 1.00 69.75 170 ARG A N 1
ATOM 1351 C CA . ARG A 1 170 ? 9.847 -9.730 2.919 1.00 69.75 170 ARG A CA 1
ATOM 1352 C C . ARG A 1 170 ? 9.661 -8.478 3.755 1.00 69.75 170 ARG A C 1
ATOM 1354 O O . ARG A 1 170 ? 9.960 -8.528 4.944 1.00 69.75 170 ARG A O 1
ATOM 1361 N N . LYS A 1 171 ? 9.225 -7.365 3.165 1.00 82.38 171 LYS A N 1
ATOM 1362 C CA . LYS A 1 171 ? 9.144 -6.080 3.852 1.00 82.38 171 LYS A CA 1
ATOM 1363 C C . LYS A 1 171 ? 7.781 -5.440 3.690 1.00 82.38 171 LYS A C 1
ATOM 1365 O O . LYS A 1 171 ? 7.276 -5.312 2.585 1.00 82.38 171 LYS A O 1
ATOM 1370 N N . THR A 1 172 ? 7.258 -4.951 4.801 1.00 86.75 172 THR A N 1
ATOM 1371 C CA . THR A 1 172 ? 6.084 -4.087 4.848 1.00 86.75 172 THR A CA 1
ATOM 1372 C C . THR A 1 172 ? 6.560 -2.643 4.902 1.00 86.75 172 THR A C 1
ATOM 1374 O O . THR A 1 172 ? 7.373 -2.282 5.767 1.00 86.75 172 THR A O 1
ATOM 1377 N N . THR A 1 173 ? 6.094 -1.812 3.969 1.00 89.94 173 THR A N 1
ATOM 1378 C CA . THR A 1 173 ? 6.356 -0.373 4.032 1.00 89.94 173 THR A CA 1
ATOM 1379 C C . THR A 1 173 ? 5.365 0.277 4.986 1.00 89.94 173 THR A C 1
ATOM 1381 O O . THR A 1 173 ? 4.160 0.083 4.864 1.00 89.94 173 THR A O 1
ATOM 1384 N N . VAL A 1 174 ? 5.896 1.052 5.927 1.00 91.38 174 VAL A N 1
ATOM 1385 C CA . VAL A 1 174 ? 5.132 1.878 6.858 1.00 91.38 174 VAL A CA 1
ATOM 1386 C C . VAL A 1 174 ? 5.205 3.322 6.380 1.00 91.38 174 VAL A C 1
ATOM 1388 O O . VAL A 1 174 ? 6.302 3.874 6.217 1.00 91.38 174 VAL A O 1
ATOM 1391 N N . PHE A 1 175 ? 4.040 3.914 6.154 1.00 92.88 175 PHE A N 1
ATOM 1392 C CA . PHE A 1 175 ? 3.866 5.320 5.829 1.00 92.88 175 PHE A CA 1
ATOM 1393 C C . PHE A 1 175 ? 3.324 6.066 7.044 1.00 92.88 175 PHE A C 1
ATOM 1395 O O . PHE A 1 175 ? 2.402 5.595 7.705 1.00 92.88 175 PHE A O 1
ATOM 1402 N N . GLU A 1 176 ? 3.900 7.231 7.307 1.00 91.31 176 GLU A N 1
ATOM 1403 C CA . GLU A 1 176 ? 3.468 8.168 8.344 1.00 91.31 176 GLU A CA 1
ATOM 1404 C C . GLU A 1 176 ? 3.230 9.530 7.678 1.00 91.31 176 GLU A C 1
ATOM 1406 O O . GLU A 1 176 ? 3.794 9.824 6.613 1.00 91.31 176 GLU A O 1
ATOM 1411 N N . HIS A 1 177 ? 2.360 10.353 8.259 1.00 88.25 177 HIS A N 1
ATOM 1412 C CA . HIS A 1 177 ? 2.086 11.687 7.736 1.00 88.25 177 HIS A CA 1
ATOM 1413 C C . HIS A 1 177 ? 3.101 12.697 8.282 1.00 88.25 177 HIS A C 1
ATOM 1415 O O . HIS A 1 177 ? 3.344 12.785 9.482 1.00 88.25 177 HIS A O 1
ATOM 1421 N N . HIS A 1 178 ? 3.661 13.514 7.394 1.00 83.81 178 HIS A N 1
ATOM 1422 C CA . HIS A 1 178 ? 4.476 14.670 7.762 1.00 83.81 178 HIS A CA 1
ATOM 1423 C C . HIS A 1 178 ? 4.066 15.854 6.892 1.00 83.81 178 HIS A C 1
ATOM 1425 O O . HIS A 1 178 ? 3.951 15.714 5.678 1.00 83.81 178 HIS A O 1
ATOM 1431 N N . ASP A 1 179 ? 3.832 17.012 7.510 1.00 81.06 179 ASP A N 1
ATOM 1432 C CA . ASP A 1 179 ? 3.479 18.259 6.815 1.00 81.06 179 ASP A CA 1
ATOM 1433 C C . ASP A 1 179 ? 2.257 18.152 5.873 1.00 81.06 179 ASP A C 1
ATOM 1435 O O . ASP A 1 179 ? 2.129 18.914 4.921 1.00 81.06 179 ASP A O 1
ATOM 1439 N N . GLY A 1 180 ? 1.331 17.221 6.142 1.00 81.00 180 GLY A N 1
ATOM 1440 C CA . GLY A 1 180 ? 0.124 17.013 5.328 1.00 81.00 180 GLY A CA 1
ATOM 1441 C C . GLY A 1 180 ? 0.300 16.083 4.120 1.00 81.00 180 GLY A C 1
ATOM 1442 O O . GLY A 1 180 ? -0.623 15.964 3.313 1.00 81.00 180 GLY A O 1
ATOM 1443 N N . GLU A 1 181 ? 1.440 15.400 4.017 1.00 87.69 181 GLU A N 1
ATOM 1444 C CA . GLU A 1 181 ? 1.723 14.410 2.976 1.00 87.69 181 GLU A CA 1
ATOM 1445 C C . GLU A 1 181 ? 2.143 13.066 3.576 1.00 87.69 181 GLU A C 1
ATOM 1447 O O . GLU A 1 181 ? 2.768 12.991 4.639 1.00 87.69 181 GLU A O 1
ATOM 1452 N N . TRP A 1 182 ? 1.843 11.984 2.859 1.00 90.19 182 TRP A N 1
ATOM 1453 C CA . TRP A 1 182 ? 2.338 10.656 3.207 1.00 90.19 182 TRP A CA 1
ATOM 1454 C C . TRP A 1 182 ? 3.813 10.514 2.858 1.00 90.19 182 TRP A C 1
ATOM 1456 O O . TRP A 1 182 ? 4.215 10.663 1.703 1.00 90.19 182 TRP A O 1
ATOM 1466 N N . ARG A 1 183 ? 4.630 10.139 3.843 1.00 89.44 183 ARG A N 1
ATOM 1467 C CA . ARG A 1 183 ? 6.035 9.800 3.619 1.00 89.44 183 ARG A CA 1
ATOM 1468 C C . ARG A 1 183 ? 6.329 8.400 4.118 1.00 89.44 183 ARG A C 1
ATOM 1470 O O . ARG A 1 183 ? 5.827 7.946 5.142 1.00 89.44 183 ARG A O 1
ATOM 1477 N N . LYS A 1 184 ? 7.187 7.704 3.377 1.00 88.69 184 LYS A N 1
ATOM 1478 C CA . LYS A 1 184 ? 7.722 6.413 3.798 1.00 88.69 184 LYS A CA 1
ATOM 1479 C C . LYS A 1 184 ? 8.597 6.623 5.031 1.00 88.69 184 LYS A C 1
ATOM 1481 O O . LYS A 1 184 ? 9.711 7.127 4.903 1.00 88.69 184 LYS A O 1
ATOM 1486 N N . ALA A 1 185 ? 8.101 6.212 6.192 1.00 86.44 185 ALA A N 1
ATOM 1487 C CA . ALA A 1 185 ? 8.830 6.303 7.446 1.00 86.44 185 ALA A CA 1
ATOM 1488 C C . ALA A 1 185 ? 9.831 5.152 7.557 1.00 86.44 185 ALA A C 1
ATOM 1490 O O . ALA A 1 185 ? 11.041 5.357 7.669 1.00 86.44 185 ALA A O 1
ATOM 1491 N N . LYS A 1 186 ? 9.336 3.907 7.500 1.00 84.62 186 LYS A N 1
ATOM 1492 C CA . LYS A 1 186 ? 10.135 2.710 7.807 1.00 84.62 186 LYS A CA 1
ATOM 1493 C C . LYS A 1 186 ? 9.770 1.560 6.873 1.00 84.62 186 LYS A C 1
ATOM 1495 O O . LYS A 1 186 ? 8.640 1.435 6.419 1.00 84.62 186 LYS A O 1
ATOM 1500 N N . ALA A 1 187 ? 10.736 0.693 6.582 1.00 84.50 187 ALA A N 1
ATOM 1501 C CA . ALA A 1 187 ? 10.482 -0.600 5.951 1.00 84.50 187 ALA A CA 1
ATOM 1502 C C . ALA A 1 187 ? 10.846 -1.685 6.961 1.00 84.50 187 ALA A C 1
ATOM 1504 O O . ALA A 1 187 ? 12.020 -1.823 7.317 1.00 84.50 187 ALA A O 1
ATOM 1505 N N . ARG A 1 188 ? 9.842 -2.408 7.455 1.00 83.62 188 ARG A N 1
ATOM 1506 C CA . ARG A 1 188 ? 10.024 -3.454 8.466 1.00 83.62 188 ARG A CA 1
ATOM 1507 C C . ARG A 1 188 ? 9.952 -4.818 7.810 1.00 83.62 188 ARG A C 1
ATOM 1509 O O . ARG A 1 188 ? 9.186 -4.998 6.870 1.00 83.62 188 ARG A O 1
ATOM 1516 N N . ASP A 1 189 ? 10.745 -5.762 8.299 1.00 85.50 189 ASP A N 1
ATOM 1517 C CA . ASP A 1 189 ? 10.599 -7.148 7.869 1.00 85.50 189 ASP A CA 1
ATOM 1518 C C . ASP A 1 189 ? 9.213 -7.663 8.286 1.00 85.50 189 ASP A C 1
ATOM 1520 O O . ASP A 1 189 ? 8.696 -7.285 9.344 1.00 85.50 189 ASP A O 1
ATOM 1524 N N . ILE A 1 190 ? 8.601 -8.496 7.444 1.00 85.75 190 ILE A N 1
ATOM 1525 C CA . ILE A 1 190 ? 7.274 -9.056 7.702 1.00 85.75 190 ILE A CA 1
ATOM 1526 C C . ILE A 1 190 ? 7.325 -9.828 9.017 1.00 85.75 190 ILE A C 1
ATOM 1528 O O . ILE A 1 190 ? 8.065 -10.805 9.160 1.00 85.75 190 ILE A O 1
ATOM 1532 N N . ARG A 1 191 ? 6.507 -9.398 9.979 1.00 85.75 191 ARG A N 1
ATOM 1533 C CA . ARG A 1 191 ? 6.288 -10.133 11.221 1.00 85.75 191 ARG A CA 1
ATOM 1534 C C . ARG A 1 191 ? 5.325 -11.290 10.924 1.00 85.75 191 ARG A C 1
ATOM 1536 O O . ARG A 1 191 ? 4.187 -11.024 10.538 1.00 85.75 191 ARG A O 1
ATOM 1543 N N . PRO A 1 192 ? 5.728 -12.564 11.098 1.00 88.38 192 PRO A N 1
ATOM 1544 C CA . PRO A 1 192 ? 4.829 -13.681 10.843 1.00 88.38 192 PRO A CA 1
ATOM 1545 C C . PRO A 1 192 ? 3.621 -13.625 11.778 1.00 88.38 192 PRO A C 1
ATOM 1547 O O . PRO A 1 192 ? 3.778 -13.433 12.987 1.00 88.38 192 PRO A O 1
ATOM 1550 N N . ILE A 1 193 ? 2.425 -13.851 11.231 1.00 88.62 193 ILE A N 1
ATOM 1551 C CA . ILE A 1 193 ? 1.165 -13.805 11.988 1.00 88.62 193 ILE A CA 1
ATOM 1552 C C . ILE A 1 193 ? 1.119 -14.839 13.125 1.00 88.62 193 ILE A C 1
ATOM 1554 O O . ILE A 1 193 ? 0.477 -14.619 14.146 1.00 88.62 193 ILE A O 1
ATOM 1558 N N . SER A 1 194 ? 1.872 -15.936 13.000 1.00 88.19 194 SER A N 1
ATOM 1559 C CA . SER A 1 194 ? 2.055 -16.946 14.050 1.00 88.19 194 SER A CA 1
ATOM 1560 C C . SER A 1 194 ? 2.711 -16.395 15.319 1.00 88.19 194 SER A C 1
ATOM 1562 O O . SER A 1 194 ? 2.508 -16.944 16.392 1.00 88.19 194 SER A O 1
ATOM 1564 N N . THR A 1 195 ? 3.469 -15.297 15.226 1.00 89.25 195 THR A N 1
ATOM 1565 C CA . THR A 1 195 ? 4.101 -14.652 16.391 1.00 89.25 195 THR A CA 1
ATOM 1566 C C . THR A 1 195 ? 3.149 -13.748 17.174 1.00 89.25 195 THR A C 1
ATOM 1568 O O . THR A 1 195 ? 3.561 -13.159 18.179 1.00 89.25 195 THR A O 1
ATOM 1571 N N . VAL A 1 196 ? 1.920 -13.546 16.692 1.00 87.69 196 VAL A N 1
ATOM 1572 C CA . VAL A 1 196 ? 0.891 -12.807 17.423 1.00 87.69 196 VAL A CA 1
ATOM 1573 C C . VAL A 1 196 ? 0.068 -13.795 18.237 1.00 87.69 196 VAL A C 1
ATOM 1575 O O . VAL A 1 196 ? -0.504 -14.733 17.682 1.00 87.69 196 VAL A O 1
ATOM 1578 N N . ILE A 1 197 ? 0.057 -13.566 19.549 1.00 85.44 197 ILE A N 1
ATOM 1579 C CA . ILE A 1 197 ? -0.660 -14.365 20.540 1.00 85.44 197 ILE A CA 1
ATOM 1580 C C . ILE A 1 197 ? -2.053 -13.754 20.694 1.00 85.44 197 ILE A C 1
ATOM 1582 O O . ILE A 1 197 ? -2.164 -12.597 21.094 1.00 85.44 197 ILE A O 1
ATOM 1586 N N . MET A 1 198 ? -3.072 -14.520 20.330 1.00 85.25 198 MET A N 1
ATOM 1587 C CA . MET A 1 198 ? -4.501 -14.225 20.467 1.00 85.25 198 MET A CA 1
ATOM 1588 C C . MET A 1 198 ? -5.264 -15.554 20.363 1.00 85.25 198 MET A C 1
ATOM 1590 O O . MET A 1 198 ? -4.636 -16.579 20.079 1.00 85.25 198 MET A O 1
ATOM 1594 N N . ASP A 1 199 ? -6.580 -15.553 20.565 1.00 89.12 199 ASP A N 1
ATOM 1595 C CA . ASP A 1 199 ? -7.380 -16.753 20.319 1.00 89.12 199 ASP A CA 1
ATOM 1596 C C . ASP A 1 199 ? -7.245 -17.202 18.852 1.00 89.12 199 ASP A C 1
ATOM 1598 O O . ASP A 1 199 ? -7.402 -16.414 17.915 1.00 89.12 199 ASP A O 1
ATOM 1602 N N . GLU A 1 200 ? -6.894 -18.471 18.635 1.00 89.69 200 GLU A N 1
ATOM 1603 C CA . GLU A 1 200 ? -6.623 -18.984 17.287 1.00 89.69 200 GLU A CA 1
ATOM 1604 C C . GLU A 1 200 ? -7.905 -19.108 16.443 1.00 89.69 200 GLU A C 1
ATOM 1606 O O . GLU A 1 200 ? -7.835 -19.011 15.212 1.00 89.69 200 GLU A O 1
ATOM 1611 N N . GLY A 1 201 ? -9.074 -19.262 17.074 1.00 92.50 201 GLY A N 1
ATOM 1612 C CA . GLY A 1 201 ? -10.371 -19.248 16.402 1.00 92.50 201 GLY A CA 1
ATOM 1613 C C . GLY A 1 201 ? -10.692 -17.863 15.846 1.00 92.50 201 GLY A C 1
ATOM 1614 O O . GLY A 1 201 ? -10.919 -17.722 14.641 1.00 92.50 201 GLY A O 1
ATOM 1615 N N . GLU A 1 202 ? -10.618 -16.837 16.694 1.00 90.00 202 GLU A N 1
ATOM 1616 C CA . GLU A 1 202 ? -10.838 -15.436 16.306 1.00 90.00 202 GLU A CA 1
ATOM 1617 C C . GLU A 1 202 ? -9.830 -14.970 15.252 1.00 90.00 202 GLU A C 1
ATOM 1619 O O . GLU A 1 202 ? -10.197 -14.388 14.229 1.00 90.00 202 GLU A O 1
ATOM 1624 N N . LYS A 1 203 ? -8.550 -15.300 15.444 1.00 90.38 203 LYS A N 1
ATOM 1625 C CA . LYS A 1 203 ? -7.475 -14.994 14.493 1.00 90.38 203 LYS A CA 1
ATOM 1626 C C . LYS A 1 203 ? -7.742 -15.580 13.119 1.00 90.38 203 LYS A C 1
ATOM 1628 O O . LYS A 1 203 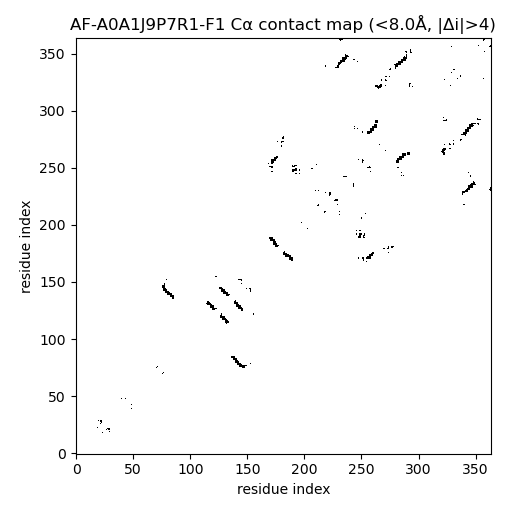? -7.572 -14.901 12.108 1.00 90.38 203 LYS A O 1
ATOM 1633 N N . THR A 1 204 ? -8.129 -16.851 13.071 1.00 93.44 204 THR A N 1
ATOM 1634 C CA . THR A 1 204 ? -8.383 -17.545 11.808 1.00 93.44 204 THR A CA 1
ATOM 1635 C C . THR A 1 204 ? -9.624 -16.984 11.123 1.00 93.44 204 THR A C 1
ATOM 1637 O O . THR A 1 204 ? -9.599 -16.786 9.907 1.00 93.44 204 THR A O 1
ATOM 1640 N N . ALA A 1 205 ? -10.677 -16.680 11.887 1.00 94.00 205 ALA A N 1
ATOM 1641 C CA . ALA A 1 205 ? -11.885 -16.047 11.373 1.00 94.00 205 ALA A CA 1
ATOM 1642 C C . ALA A 1 205 ? -11.585 -14.668 10.766 1.00 94.00 205 ALA A C 1
ATOM 1644 O O . ALA A 1 205 ? -11.942 -14.424 9.614 1.00 94.00 205 ALA A O 1
ATOM 1645 N N . LEU A 1 206 ? -10.841 -13.816 11.477 1.00 92.62 206 LEU A N 1
ATOM 1646 C CA . LEU A 1 206 ? -10.466 -12.485 11.002 1.00 92.62 206 LEU A CA 1
ATOM 1647 C C . LEU A 1 206 ? -9.583 -12.547 9.749 1.00 92.62 206 LEU A C 1
ATOM 1649 O O . LEU A 1 206 ? -9.820 -11.845 8.770 1.00 92.62 206 LEU A O 1
ATOM 1653 N N . LEU A 1 207 ? -8.562 -13.411 9.742 1.00 94.06 207 LEU A N 1
ATOM 1654 C CA . LEU A 1 207 ? -7.690 -13.570 8.575 1.00 94.06 207 LEU A CA 1
ATOM 1655 C C . LEU A 1 207 ? -8.448 -14.101 7.360 1.00 94.06 207 LEU A C 1
ATOM 1657 O O . LEU A 1 207 ? -8.110 -13.743 6.231 1.00 94.06 207 LEU A O 1
ATOM 1661 N N . LYS A 1 208 ? -9.444 -14.963 7.577 1.00 95.50 208 LYS A N 1
ATOM 1662 C CA . LYS A 1 208 ? -10.319 -15.442 6.513 1.00 95.50 208 LYS A CA 1
ATOM 1663 C C . LYS A 1 208 ? -11.181 -14.306 5.969 1.00 95.50 208 LYS A C 1
ATOM 1665 O O . LYS A 1 208 ? -11.205 -14.133 4.760 1.00 95.50 208 LYS A O 1
ATOM 1670 N N . ASP A 1 209 ? -11.797 -13.510 6.835 1.00 94.81 209 ASP A N 1
ATOM 1671 C CA . ASP A 1 209 ? -12.621 -12.371 6.424 1.00 94.81 209 ASP A CA 1
ATOM 1672 C C . ASP A 1 209 ? -11.812 -11.329 5.634 1.00 94.81 209 ASP A C 1
ATOM 1674 O O . ASP A 1 209 ? -12.194 -10.928 4.538 1.00 94.81 209 ASP A O 1
ATOM 1678 N N . ILE A 1 210 ? -10.611 -10.983 6.109 1.00 94.38 210 ILE A N 1
ATOM 1679 C CA . ILE A 1 210 ? -9.699 -10.088 5.381 1.00 94.38 210 ILE A CA 1
ATOM 1680 C C . ILE A 1 210 ? -9.319 -10.682 4.021 1.00 94.38 210 ILE A C 1
ATOM 1682 O O . ILE A 1 210 ? -9.282 -9.971 3.019 1.00 94.38 210 ILE A O 1
ATOM 1686 N N . LYS A 1 211 ? -9.030 -11.986 3.964 1.00 94.69 211 LYS A N 1
ATOM 1687 C CA . LYS A 1 211 ? -8.690 -12.661 2.708 1.00 94.69 211 LYS A CA 1
ATOM 1688 C C . LYS A 1 211 ? -9.859 -12.640 1.723 1.00 94.69 211 LYS A C 1
ATOM 1690 O O . LYS A 1 211 ? -9.630 -12.404 0.541 1.00 94.69 211 LYS A O 1
ATOM 1695 N N . ASP A 1 212 ? -11.070 -12.894 2.206 1.00 94.06 212 ASP A N 1
ATOM 1696 C CA . ASP A 1 212 ? -12.283 -12.896 1.395 1.00 94.06 212 ASP A CA 1
ATOM 1697 C C . ASP A 1 212 ? -12.594 -11.476 0.899 1.00 94.06 212 ASP A C 1
ATOM 1699 O O . ASP A 1 212 ? -12.927 -11.314 -0.270 1.00 94.06 212 ASP A O 1
ATOM 1703 N N . PHE A 1 213 ? -12.387 -10.444 1.728 1.00 92.62 213 PHE A N 1
ATOM 1704 C CA . PHE A 1 213 ? -12.480 -9.040 1.320 1.00 92.62 213 PHE A CA 1
ATOM 1705 C C . PHE A 1 213 ? -11.463 -8.683 0.231 1.00 92.62 213 PHE A C 1
ATOM 1707 O O . PHE A 1 213 ? -11.835 -8.045 -0.743 1.00 92.62 213 PHE A O 1
ATOM 1714 N N . LEU A 1 214 ? -10.200 -9.103 0.365 1.00 91.31 214 LEU A N 1
ATOM 1715 C CA . LEU A 1 214 ? -9.129 -8.772 -0.584 1.00 91.31 214 LEU A CA 1
ATOM 1716 C C . LEU A 1 214 ? -9.185 -9.567 -1.904 1.00 91.31 214 LEU A C 1
ATOM 1718 O O . LEU A 1 214 ? -8.426 -9.257 -2.823 1.00 91.31 214 LEU A O 1
ATOM 1722 N N . ASP A 1 215 ? -10.045 -10.583 -2.019 1.00 91.12 215 ASP A N 1
ATOM 1723 C CA . ASP A 1 215 ? -10.240 -11.337 -3.262 1.00 91.12 215 ASP A CA 1
ATOM 1724 C C . ASP A 1 215 ? -10.831 -10.421 -4.351 1.00 91.12 215 ASP A C 1
ATOM 1726 O O . ASP A 1 215 ? -11.822 -9.720 -4.145 1.00 91.12 215 ASP A O 1
ATOM 1730 N N . GLU A 1 216 ? -10.268 -10.463 -5.560 1.00 86.44 216 GLU A N 1
ATOM 1731 C CA . GLU A 1 216 ? -10.742 -9.683 -6.712 1.00 86.44 216 GLU A CA 1
ATOM 1732 C C . GLU A 1 216 ? -12.242 -9.892 -6.994 1.00 86.44 216 GLU A C 1
ATOM 1734 O O . GLU A 1 216 ? -12.941 -8.983 -7.455 1.00 86.44 216 GLU A O 1
ATOM 1739 N N . ARG A 1 217 ? -12.771 -11.081 -6.676 1.00 90.06 217 ARG A N 1
ATOM 1740 C CA . ARG A 1 217 ? -14.191 -11.422 -6.846 1.00 90.06 217 ARG A CA 1
ATOM 1741 C C . ARG A 1 217 ? -15.103 -10.684 -5.868 1.00 90.06 217 ARG A C 1
ATOM 1743 O O . ARG A 1 217 ? -16.270 -10.449 -6.204 1.00 90.06 217 ARG A O 1
ATOM 1750 N N . ALA A 1 218 ? -14.596 -10.310 -4.693 1.00 89.50 218 ALA A N 1
ATOM 1751 C CA . ALA A 1 218 ? -15.364 -9.615 -3.668 1.00 89.50 218 ALA A CA 1
ATOM 1752 C C . ALA A 1 218 ? -15.827 -8.253 -4.173 1.00 89.50 218 ALA A C 1
ATOM 1754 O O . ALA A 1 218 ? -17.014 -7.946 -4.095 1.00 89.50 218 ALA A O 1
ATOM 1755 N N . ARG A 1 219 ? -14.950 -7.495 -4.838 1.00 89.00 219 ARG A N 1
ATOM 1756 C CA . ARG A 1 219 ? -15.302 -6.193 -5.425 1.00 89.00 219 ARG A CA 1
ATOM 1757 C C . ARG A 1 219 ? -16.549 -6.263 -6.315 1.00 89.00 219 ARG A C 1
ATOM 1759 O O . ARG A 1 219 ? -17.436 -5.419 -6.219 1.00 89.00 219 ARG A O 1
ATOM 1766 N N . GLY A 1 220 ? -16.660 -7.306 -7.142 1.00 91.31 220 GLY A N 1
ATOM 1767 C CA . GLY A 1 220 ? -17.842 -7.530 -7.977 1.00 91.31 220 GLY A CA 1
ATOM 1768 C C . GLY A 1 220 ? -19.101 -7.880 -7.176 1.00 91.31 220 GLY A C 1
ATOM 1769 O O . GLY A 1 220 ? -20.205 -7.515 -7.577 1.00 91.31 220 GLY A O 1
ATOM 1770 N N . TRP A 1 221 ? -18.962 -8.583 -6.050 1.00 92.19 221 TRP A N 1
ATOM 1771 C CA . TRP A 1 221 ? -20.074 -8.889 -5.145 1.00 92.19 221 TRP A CA 1
ATOM 1772 C C . TRP A 1 221 ? -20.621 -7.630 -4.462 1.00 92.19 221 TRP A C 1
ATOM 1774 O O . TRP A 1 221 ? -21.838 -7.441 -4.471 1.00 92.19 221 TRP A O 1
ATOM 1784 N N . TYR A 1 222 ? -19.741 -6.754 -3.964 1.00 90.81 222 TYR A N 1
ATOM 1785 C CA . TYR A 1 222 ? -20.116 -5.470 -3.357 1.00 90.81 222 TYR A CA 1
ATOM 1786 C C . TYR A 1 222 ? -20.823 -4.564 -4.373 1.00 90.81 222 TYR A C 1
ATOM 1788 O O . TYR A 1 222 ? -21.941 -4.109 -4.126 1.00 90.81 222 TYR A O 1
ATOM 1796 N N . ALA A 1 223 ? -20.242 -4.418 -5.570 1.00 90.44 223 ALA A N 1
ATOM 1797 C CA . ALA A 1 223 ? -20.805 -3.596 -6.641 1.00 90.44 223 ALA A CA 1
ATOM 1798 C C . ALA A 1 223 ? -22.213 -4.049 -7.067 1.00 90.44 223 ALA A C 1
ATOM 1800 O O . ALA A 1 223 ? -23.111 -3.224 -7.214 1.00 90.44 223 ALA A O 1
ATOM 1801 N N . ARG A 1 224 ? -22.447 -5.363 -7.214 1.00 93.44 224 ARG A N 1
ATOM 1802 C CA . ARG A 1 224 ? -23.775 -5.903 -7.574 1.00 93.44 224 ARG A CA 1
ATOM 1803 C C . ARG A 1 224 ? -24.846 -5.645 -6.516 1.00 93.44 224 ARG A C 1
ATOM 1805 O O . ARG A 1 224 ? -26.027 -5.661 -6.845 1.00 93.44 224 ARG A O 1
ATOM 1812 N N . ARG A 1 225 ? -24.445 -5.461 -5.259 1.00 91.25 225 ARG A N 1
ATOM 1813 C CA . ARG A 1 225 ? -25.353 -5.197 -4.138 1.00 91.25 225 ARG A CA 1
ATOM 1814 C C . ARG A 1 225 ? -25.496 -3.710 -3.820 1.00 91.25 225 ARG A C 1
ATOM 1816 O O . ARG A 1 225 ? -26.304 -3.374 -2.965 1.00 91.25 225 ARG A O 1
ATOM 1823 N N . GLY A 1 226 ? -24.737 -2.839 -4.490 1.00 87.19 226 GLY A N 1
ATOM 1824 C CA . GLY A 1 226 ? -24.716 -1.407 -4.191 1.00 87.19 226 GLY A CA 1
ATOM 1825 C C . GLY A 1 226 ? -24.164 -1.090 -2.798 1.00 87.19 226 GLY A C 1
ATOM 1826 O O . GLY A 1 226 ? -24.536 -0.076 -2.218 1.00 87.19 226 GLY A O 1
ATOM 1827 N N . ILE A 1 227 ? -23.319 -1.969 -2.248 1.00 86.94 227 ILE A N 1
ATOM 1828 C CA . ILE A 1 227 ? -22.681 -1.784 -0.940 1.00 86.94 227 ILE A CA 1
ATOM 1829 C C . ILE A 1 227 ? -21.280 -1.221 -1.171 1.00 86.94 227 ILE A C 1
ATOM 1831 O O . ILE A 1 227 ? -20.569 -1.679 -2.067 1.00 86.94 227 ILE A O 1
ATOM 1835 N N . LEU A 1 228 ? -20.879 -0.254 -0.347 1.00 84.38 228 LEU A N 1
ATOM 1836 C CA . LEU A 1 228 ? -19.548 0.344 -0.386 1.00 84.38 228 LEU A CA 1
ATOM 1837 C C . LEU A 1 228 ? -18.475 -0.727 -0.135 1.00 84.38 228 LEU A C 1
ATOM 1839 O O . LEU A 1 228 ? -18.539 -1.453 0.856 1.00 84.38 228 LEU A O 1
ATOM 1843 N N . TYR A 1 229 ? -17.483 -0.833 -1.020 1.00 89.19 229 TYR A N 1
ATOM 1844 C CA . TYR A 1 229 ? -16.422 -1.835 -0.899 1.00 89.19 229 TYR A CA 1
ATOM 1845 C C . TYR A 1 229 ? -15.365 -1.407 0.126 1.00 89.19 229 TYR A C 1
ATOM 1847 O O . TYR A 1 229 ? -14.303 -0.878 -0.209 1.00 89.19 229 TYR A O 1
ATOM 1855 N N . GLN A 1 230 ? -15.685 -1.606 1.401 1.00 86.50 230 GLN A N 1
ATOM 1856 C CA . GLN A 1 230 ? -14.830 -1.297 2.542 1.00 86.50 230 GLN A CA 1
ATOM 1857 C C . GLN A 1 230 ? -14.972 -2.379 3.615 1.00 86.50 230 GLN A C 1
ATOM 1859 O O . GLN A 1 230 ? -16.007 -3.038 3.704 1.00 86.50 230 GLN A O 1
ATOM 1864 N N . ARG A 1 231 ? -13.915 -2.554 4.412 1.00 90.50 231 ARG A N 1
ATOM 1865 C CA . ARG A 1 231 ? -13.922 -3.427 5.587 1.00 90.50 231 ARG A CA 1
ATOM 1866 C C . ARG A 1 231 ? -13.186 -2.749 6.732 1.00 90.50 231 ARG A C 1
ATOM 1868 O O . ARG A 1 231 ? -12.078 -2.234 6.526 1.00 90.50 231 ARG A O 1
ATOM 1875 N N . ARG A 1 232 ? -13.804 -2.704 7.911 1.00 91.38 232 ARG A N 1
ATOM 1876 C CA . ARG A 1 232 ? -13.309 -1.929 9.054 1.00 91.38 232 ARG A CA 1
ATOM 1877 C C . ARG A 1 232 ? -13.322 -2.749 10.333 1.00 91.38 232 ARG A C 1
ATOM 1879 O O . ARG A 1 232 ? -14.376 -3.138 10.808 1.00 91.38 232 ARG A O 1
ATOM 1886 N N . PHE A 1 233 ? -12.154 -2.920 10.936 1.00 92.50 233 PHE A N 1
ATOM 1887 C CA . PHE A 1 233 ? -11.995 -3.670 12.178 1.00 92.50 233 PHE A CA 1
ATOM 1888 C C . PHE A 1 233 ? -11.685 -2.743 13.346 1.00 92.50 233 PHE A C 1
ATOM 1890 O O . PHE A 1 233 ? -10.882 -1.818 13.212 1.00 92.50 233 PHE A O 1
ATOM 1897 N N . LEU A 1 234 ? -12.274 -3.028 14.505 1.00 91.88 234 LEU A N 1
ATOM 1898 C CA . LEU A 1 234 ? -11.937 -2.387 15.771 1.00 91.88 234 LEU A CA 1
ATOM 1899 C C . LEU A 1 234 ? -11.246 -3.401 16.682 1.00 91.88 234 LEU A C 1
ATOM 1901 O O . LEU A 1 234 ? -11.824 -4.420 17.042 1.00 91.88 234 LEU A O 1
ATOM 1905 N N . LEU A 1 235 ? -10.010 -3.104 17.069 1.00 90.25 235 LEU A N 1
ATOM 1906 C CA . LEU A 1 235 ? -9.235 -3.901 18.011 1.00 90.25 235 LEU A CA 1
ATOM 1907 C C . LEU A 1 235 ? -9.190 -3.169 19.352 1.00 90.25 235 LEU A C 1
ATOM 1909 O O . LEU A 1 235 ? -8.531 -2.130 19.480 1.00 90.25 235 LEU A O 1
ATOM 1913 N N . TYR A 1 236 ? -9.868 -3.719 20.355 1.00 88.06 236 TYR A N 1
ATOM 1914 C CA . TYR A 1 236 ? -9.898 -3.176 21.707 1.00 88.06 236 TYR A CA 1
ATOM 1915 C C . TYR A 1 236 ? -9.409 -4.227 22.700 1.00 88.06 236 TYR A C 1
ATOM 1917 O O . TYR A 1 236 ? -9.807 -5.377 22.640 1.00 88.06 236 TYR A O 1
ATOM 1925 N N . GLU A 1 237 ? -8.492 -3.825 23.572 1.00 80.31 237 GLU A N 1
ATOM 1926 C CA . GLU A 1 237 ? -7.871 -4.672 24.600 1.00 80.31 237 GLU A CA 1
ATOM 1927 C C . GLU A 1 237 ? -7.244 -3.753 25.665 1.00 80.31 237 GLU A C 1
ATOM 1929 O O . GLU A 1 237 ? -6.968 -2.588 25.356 1.00 80.31 237 GLU A O 1
ATOM 1934 N N . PRO A 1 238 ? -6.926 -4.222 26.878 1.00 75.25 238 PRO A N 1
ATOM 1935 C CA . PRO A 1 238 ? -6.113 -3.456 27.816 1.00 75.25 238 PRO A CA 1
ATOM 1936 C C . PRO A 1 238 ? -4.762 -3.003 27.213 1.00 75.25 238 PRO A C 1
ATOM 1938 O O . PRO A 1 238 ? -4.199 -3.675 26.333 1.00 75.25 238 PRO A O 1
ATOM 1941 N N . PRO A 1 239 ? -4.206 -1.865 27.670 1.00 70.44 239 PRO A N 1
ATOM 1942 C CA . PRO A 1 239 ? -2.921 -1.368 27.190 1.00 70.44 239 PRO A CA 1
ATOM 1943 C C . PRO A 1 239 ? -1.800 -2.380 27.471 1.00 70.44 239 PRO A C 1
ATOM 1945 O O . PRO A 1 239 ? -1.755 -3.017 28.520 1.00 70.44 239 PRO A O 1
ATOM 1948 N N . GLY A 1 240 ? -0.876 -2.531 26.519 1.00 66.06 240 GLY A N 1
ATOM 1949 C CA . GLY A 1 240 ? 0.233 -3.493 26.599 1.00 66.06 240 GLY A CA 1
ATOM 1950 C C . GLY A 1 240 ? 0.062 -4.736 25.719 1.00 66.06 240 GLY A C 1
ATOM 1951 O O . GLY A 1 240 ? 1.053 -5.406 25.412 1.00 66.06 240 GLY A O 1
ATOM 1952 N N . ILE A 1 241 ? -1.145 -5.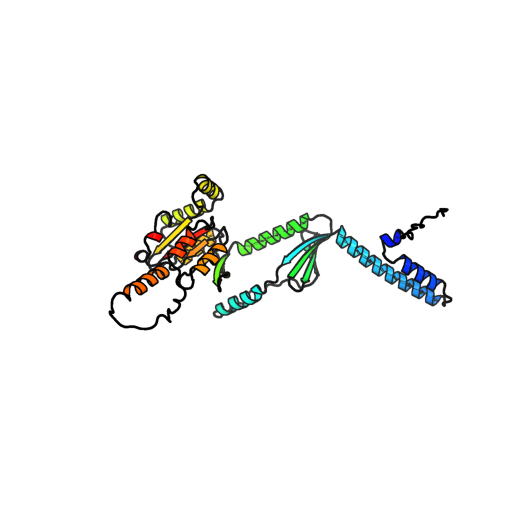001 25.212 1.00 74.94 241 ILE A N 1
ATOM 1953 C CA . ILE A 1 241 ? -1.357 -5.984 24.144 1.00 74.94 241 ILE A CA 1
ATOM 1954 C C . ILE A 1 241 ? -0.970 -5.348 22.804 1.00 74.94 241 ILE A C 1
ATOM 1956 O O . ILE A 1 241 ? -1.326 -4.212 22.496 1.00 74.94 241 ILE A O 1
ATOM 1960 N N . LYS A 1 242 ? -0.184 -6.069 21.996 1.00 81.00 242 LYS A N 1
ATOM 1961 C CA . LYS A 1 242 ? 0.473 -5.550 20.783 1.00 81.00 242 LYS A CA 1
ATOM 1962 C C . LYS A 1 242 ? -0.489 -5.366 19.586 1.00 81.00 242 LYS A C 1
ATOM 1964 O O . LYS A 1 242 ? -0.181 -5.855 18.499 1.00 81.00 242 LYS A O 1
ATOM 1969 N N . LYS A 1 243 ? -1.602 -4.642 19.760 1.00 85.94 243 LYS A N 1
ATOM 1970 C CA . LYS A 1 243 ? -2.646 -4.363 18.748 1.00 85.94 243 LYS A CA 1
ATOM 1971 C C . LYS A 1 243 ? -2.085 -3.753 17.462 1.00 85.94 243 LYS A C 1
ATOM 1973 O O . LYS A 1 243 ? -2.202 -4.364 16.404 1.00 85.94 243 LYS A O 1
ATOM 1978 N N . SER A 1 244 ? -1.330 -2.657 17.550 1.00 86.75 244 SER A N 1
ATOM 1979 C CA . SER A 1 244 ? -0.658 -2.066 16.379 1.00 86.75 244 SER A CA 1
ATOM 1980 C C . SER A 1 244 ? 0.293 -3.040 15.686 1.00 86.75 244 SER A C 1
ATOM 1982 O O . SER A 1 244 ? 0.454 -3.043 14.464 1.00 86.75 244 SER A O 1
ATOM 1984 N N . SER A 1 245 ? 0.925 -3.929 16.458 1.00 88.06 245 SER A N 1
ATOM 1985 C CA . SER A 1 245 ? 1.797 -4.933 15.865 1.00 88.06 245 SER A CA 1
ATOM 1986 C C . SER A 1 245 ? 1.043 -6.075 15.189 1.00 88.06 245 SER A C 1
ATOM 1988 O O . SER A 1 245 ? 1.631 -6.714 14.310 1.00 88.06 245 SER A O 1
ATOM 1990 N N . PHE A 1 246 ? -0.195 -6.359 15.590 1.00 90.94 246 PHE A N 1
ATOM 1991 C CA . PHE A 1 246 ? -1.065 -7.272 14.862 1.00 90.94 246 PHE A CA 1
ATOM 1992 C C . PHE A 1 246 ? -1.419 -6.680 13.498 1.00 90.94 246 PHE A C 1
ATOM 1994 O O . PHE A 1 246 ? -1.176 -7.343 12.494 1.00 90.94 246 PHE A O 1
ATOM 2001 N N . SER A 1 247 ? -1.821 -5.407 13.440 1.00 92.75 247 SER A N 1
ATOM 2002 C CA . SER A 1 247 ? -2.089 -4.687 12.183 1.00 92.75 247 SER A CA 1
ATOM 2003 C C . SER A 1 247 ? -0.897 -4.734 11.222 1.00 92.75 247 SER A C 1
ATOM 2005 O O . SER A 1 247 ? -1.054 -5.028 10.038 1.00 92.75 247 SER A O 1
ATOM 2007 N N . LEU A 1 248 ? 0.325 -4.552 11.738 1.00 91.88 248 LEU A N 1
ATOM 2008 C CA . LEU A 1 248 ? 1.551 -4.695 10.944 1.00 91.88 248 LEU A CA 1
ATOM 2009 C C . LEU A 1 248 ? 1.754 -6.127 10.412 1.00 91.88 248 LEU A C 1
ATOM 2011 O O . LEU A 1 248 ? 2.227 -6.313 9.292 1.00 91.88 248 LEU A O 1
ATOM 2015 N N . SER A 1 249 ? 1.408 -7.141 11.208 1.00 92.19 249 SER A N 1
ATOM 2016 C CA . SER A 1 249 ? 1.523 -8.552 10.809 1.00 92.19 249 SER A CA 1
ATOM 2017 C C . SER A 1 249 ? 0.476 -8.923 9.754 1.00 92.19 249 SER A C 1
ATOM 2019 O O . SER A 1 249 ? 0.781 -9.682 8.837 1.00 92.19 249 SER A O 1
ATOM 2021 N N . VAL A 1 250 ? -0.732 -8.357 9.851 1.00 93.56 250 VAL A N 1
ATOM 2022 C CA . VAL A 1 250 ? -1.793 -8.470 8.840 1.00 93.56 250 VAL A CA 1
ATOM 2023 C C . VAL A 1 250 ? -1.336 -7.841 7.524 1.00 93.56 250 VAL A C 1
ATOM 2025 O O . VAL A 1 250 ? -1.329 -8.525 6.504 1.00 93.56 250 VAL A O 1
ATOM 2028 N N . ALA A 1 251 ? -0.864 -6.591 7.549 1.00 93.19 251 ALA A N 1
ATOM 2029 C CA . ALA A 1 251 ? -0.353 -5.911 6.358 1.00 93.19 251 ALA A CA 1
ATOM 2030 C C . ALA A 1 251 ? 0.775 -6.714 5.685 1.00 93.19 251 ALA A C 1
ATOM 2032 O O . ALA A 1 251 ? 0.742 -6.953 4.482 1.00 93.19 251 ALA A O 1
ATOM 2033 N N . GLY A 1 252 ? 1.728 -7.230 6.471 1.00 90.88 252 GLY A N 1
ATOM 2034 C CA . GLY A 1 252 ? 2.796 -8.083 5.951 1.00 90.88 252 GLY A CA 1
ATOM 2035 C C . GLY A 1 252 ? 2.323 -9.429 5.399 1.00 90.88 252 GLY A C 1
ATOM 2036 O O . GLY A 1 252 ? 2.860 -9.892 4.399 1.00 90.88 252 GLY A O 1
ATOM 2037 N N . ARG A 1 253 ? 1.306 -10.057 5.999 1.00 90.94 253 ARG A N 1
ATOM 2038 C CA . ARG A 1 253 ? 0.744 -11.329 5.516 1.00 90.94 253 ARG A CA 1
ATOM 2039 C C . ARG A 1 253 ? 0.083 -11.194 4.144 1.00 90.94 253 ARG A C 1
ATOM 2041 O O . ARG A 1 253 ? 0.145 -12.146 3.371 1.00 90.94 253 ARG A O 1
ATOM 2048 N N . PHE A 1 254 ? -0.544 -10.051 3.878 1.00 90.88 254 PHE A N 1
ATOM 2049 C CA . PHE A 1 254 ? -1.250 -9.764 2.627 1.00 90.88 254 PHE A CA 1
ATOM 2050 C C . PHE A 1 254 ? -0.436 -8.905 1.648 1.00 90.88 254 PHE A C 1
ATOM 2052 O O . PHE A 1 254 ? -0.979 -8.475 0.637 1.00 90.88 254 PHE A O 1
ATOM 2059 N N . GLU A 1 255 ? 0.852 -8.671 1.928 1.00 88.75 255 GLU A N 1
ATOM 2060 C CA . GLU A 1 255 ? 1.753 -7.859 1.092 1.00 88.75 255 GLU A CA 1
ATOM 2061 C C . GLU A 1 255 ? 1.216 -6.438 0.816 1.00 88.75 255 GLU A C 1
ATOM 2063 O O . GLU A 1 255 ? 1.436 -5.864 -0.249 1.00 88.75 255 GLU A O 1
ATOM 2068 N N . LEU A 1 256 ? 0.517 -5.857 1.795 1.00 91.00 256 LEU A N 1
ATOM 2069 C CA . LEU A 1 256 ? -0.046 -4.511 1.721 1.00 91.00 256 LEU A CA 1
ATOM 2070 C C . LEU A 1 256 ? 0.850 -3.498 2.434 1.00 91.00 256 LEU A C 1
ATOM 2072 O O . LEU A 1 256 ? 1.441 -3.781 3.480 1.00 91.00 256 LEU A O 1
ATOM 2076 N N . ASP A 1 257 ? 0.886 -2.281 1.901 1.00 91.75 257 ASP A N 1
ATOM 2077 C CA . ASP A 1 257 ? 1.471 -1.139 2.596 1.00 91.75 257 ASP A CA 1
ATOM 2078 C C . ASP A 1 257 ? 0.547 -0.677 3.733 1.00 91.75 257 ASP A C 1
ATOM 2080 O O . ASP A 1 257 ? -0.682 -0.686 3.594 1.00 91.75 257 ASP A O 1
ATOM 2084 N N . ILE A 1 258 ? 1.144 -0.269 4.858 1.00 94.56 258 ILE A N 1
ATOM 2085 C CA . ILE A 1 258 ? 0.413 0.216 6.034 1.00 94.56 258 ILE A CA 1
ATOM 2086 C C . ILE A 1 258 ? 0.620 1.718 6.220 1.00 94.56 258 ILE A C 1
ATOM 2088 O O . ILE A 1 258 ? 1.749 2.211 6.227 1.00 94.56 258 ILE A O 1
ATOM 2092 N N . TYR A 1 259 ? -0.485 2.434 6.387 1.00 94.94 259 TYR A N 1
ATOM 2093 C CA . TYR A 1 259 ? -0.539 3.873 6.608 1.00 94.94 259 TYR A CA 1
ATOM 2094 C C . TYR A 1 259 ? -0.978 4.121 8.041 1.00 94.94 259 TYR A C 1
ATOM 2096 O O . TYR A 1 259 ? -2.111 3.807 8.403 1.00 94.94 259 TYR A O 1
ATOM 2104 N N . VAL A 1 260 ? -0.067 4.633 8.861 1.00 93.69 260 VAL A N 1
ATOM 2105 C CA . VAL A 1 260 ? -0.310 4.876 10.283 1.00 93.69 260 VAL A CA 1
ATOM 2106 C C . VAL A 1 260 ? -0.733 6.322 10.461 1.00 93.69 260 VAL A C 1
ATOM 2108 O O . VAL A 1 260 ? -0.029 7.238 10.034 1.00 93.69 260 VAL A O 1
ATOM 2111 N N . LEU A 1 261 ? -1.888 6.516 11.085 1.00 90.88 261 LEU A N 1
ATOM 2112 C CA . LEU A 1 261 ? -2.463 7.822 11.346 1.00 90.88 261 LEU A CA 1
ATOM 2113 C C . LEU A 1 261 ? -2.745 7.969 12.841 1.00 90.88 261 LEU A C 1
ATOM 2115 O O . LEU A 1 261 ? -3.496 7.185 13.421 1.00 90.88 261 LEU A O 1
ATOM 2119 N N . ASN A 1 262 ? -2.174 9.012 13.439 1.00 87.06 262 ASN A N 1
ATOM 2120 C CA . ASN A 1 262 ? -2.469 9.421 14.808 1.00 87.06 262 ASN A CA 1
ATOM 2121 C C . ASN A 1 262 ? -3.341 10.684 14.782 1.00 87.06 262 ASN A C 1
ATOM 2123 O O . ASN A 1 262 ? -2.905 11.734 14.299 1.00 87.06 262 ASN A O 1
ATOM 2127 N N . LEU A 1 263 ? -4.568 10.573 15.294 1.00 83.06 263 LEU A N 1
ATOM 2128 C CA . LEU A 1 263 ? -5.584 11.626 15.217 1.00 83.06 263 LEU A CA 1
ATOM 2129 C C . LEU A 1 263 ? -5.302 12.832 16.125 1.00 83.06 263 LEU A C 1
ATOM 2131 O O . LEU A 1 263 ? -5.806 13.913 15.841 1.00 83.06 263 LEU A O 1
ATOM 2135 N N . SER A 1 264 ? -4.463 12.688 17.153 1.00 79.00 264 SER A N 1
ATOM 2136 C CA . SER A 1 264 ? -4.170 13.745 18.136 1.00 79.00 264 SER A CA 1
ATOM 2137 C C . SER A 1 264 ? -3.291 14.884 17.601 1.00 79.00 264 SER A C 1
ATOM 2139 O O . SER A 1 264 ? -2.961 15.811 18.331 1.00 79.00 264 SER A O 1
ATOM 2141 N N . SER A 1 265 ? -2.819 14.785 16.355 1.00 75.38 265 SER A N 1
ATOM 2142 C CA . SER A 1 265 ? -1.860 15.727 15.753 1.00 75.38 265 SER A CA 1
ATOM 2143 C C . SER A 1 265 ? -2.368 16.385 14.465 1.00 75.38 265 SER A C 1
ATOM 2145 O O . SER A 1 265 ? -1.597 17.031 13.746 1.00 75.38 265 SER A O 1
ATOM 2147 N N . ILE A 1 266 ? -3.643 16.179 14.120 1.00 82.75 266 ILE A N 1
ATOM 2148 C CA . ILE A 1 266 ? -4.186 16.441 12.784 1.00 82.75 266 ILE A CA 1
ATOM 2149 C C . ILE A 1 266 ? -5.481 17.249 12.892 1.00 82.75 266 ILE A C 1
ATOM 2151 O O . ILE A 1 266 ? -6.301 17.017 13.768 1.00 82.75 266 ILE A O 1
ATOM 2155 N N . ASP A 1 267 ? -5.682 18.171 11.952 1.00 85.56 267 ASP A N 1
ATOM 2156 C CA . ASP A 1 267 ? -6.934 18.915 11.796 1.00 85.56 267 ASP A CA 1
ATOM 2157 C C . ASP A 1 267 ? -7.837 18.272 10.721 1.00 85.56 267 ASP A C 1
ATOM 2159 O O . ASP A 1 267 ? -7.361 17.608 9.796 1.00 85.56 267 ASP A O 1
ATOM 2163 N N . ASP A 1 268 ? -9.138 18.561 10.757 1.00 87.25 268 ASP A N 1
ATOM 2164 C CA . ASP A 1 268 ? -10.160 18.015 9.842 1.00 87.25 268 ASP A CA 1
ATOM 2165 C C . ASP A 1 268 ? -9.826 18.138 8.343 1.00 87.25 268 ASP A C 1
ATOM 2167 O O . ASP A 1 268 ? -10.043 17.213 7.549 1.00 87.25 268 ASP A O 1
ATOM 2171 N N . SER A 1 269 ? -9.280 19.286 7.931 1.00 86.12 269 SER A N 1
ATOM 2172 C CA . SER A 1 269 ? -8.915 19.540 6.531 1.00 86.12 269 SER A CA 1
ATOM 2173 C C . SER A 1 269 ? -7.732 18.678 6.084 1.00 86.12 269 SER A C 1
ATOM 2175 O O . SER A 1 269 ? -7.729 18.139 4.973 1.00 86.12 269 SER A O 1
ATOM 2177 N N . ARG A 1 270 ? -6.746 18.492 6.968 1.00 88.12 270 ARG A N 1
ATOM 2178 C CA . ARG A 1 270 ? -5.572 17.649 6.722 1.00 88.12 270 ARG A CA 1
ATOM 2179 C C . ARG A 1 270 ? -5.961 16.182 6.664 1.00 88.12 270 ARG A C 1
ATOM 2181 O O . ARG A 1 270 ? -5.483 15.481 5.779 1.00 88.12 270 ARG A O 1
ATOM 2188 N N . LEU A 1 271 ? -6.863 15.742 7.539 1.00 89.38 271 LEU A N 1
ATOM 2189 C CA . LEU A 1 271 ? -7.404 14.386 7.514 1.00 89.38 271 LEU A CA 1
ATOM 2190 C C . LEU A 1 271 ? -8.017 14.060 6.148 1.00 89.38 271 LEU A C 1
ATOM 2192 O O . LEU A 1 271 ? -7.667 13.058 5.529 1.00 89.38 271 LEU A O 1
ATOM 2196 N N . SER A 1 272 ? -8.877 14.948 5.649 1.00 87.94 272 SER A N 1
ATOM 2197 C CA . SER A 1 272 ? -9.534 14.778 4.349 1.00 87.94 272 SER A CA 1
ATOM 2198 C C . SER A 1 272 ? -8.518 14.707 3.200 1.00 87.94 272 SER A C 1
ATOM 2200 O O . SER A 1 272 ? -8.622 13.843 2.328 1.00 87.94 272 SER A O 1
ATOM 2202 N N . SER A 1 273 ? -7.492 15.566 3.229 1.00 89.31 273 SER A N 1
ATOM 2203 C CA . SER A 1 273 ? -6.390 15.545 2.255 1.00 89.31 273 SER A CA 1
ATOM 2204 C C . SER A 1 273 ? -5.596 14.235 2.304 1.00 89.31 273 SER A C 1
ATOM 2206 O O . SER A 1 273 ? -5.353 13.616 1.267 1.00 89.31 273 SER A O 1
ATOM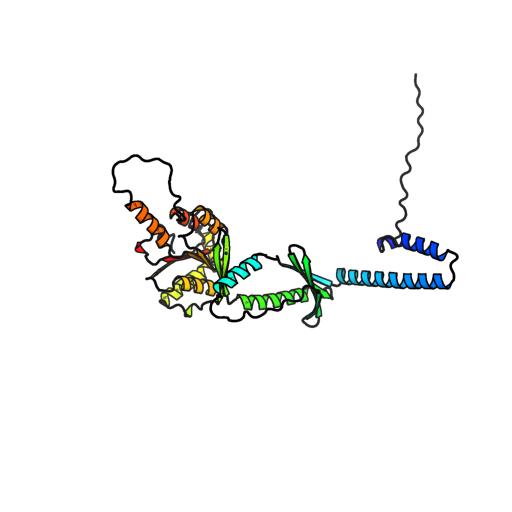 2208 N N . LEU A 1 274 ? -5.238 13.761 3.501 1.00 91.44 274 LEU A N 1
ATOM 2209 C CA . LEU A 1 274 ? -4.496 12.513 3.679 1.00 91.44 274 LEU A CA 1
ATOM 2210 C C . LEU A 1 274 ? -5.290 11.315 3.150 1.00 91.44 274 LEU A C 1
ATOM 2212 O O . LEU A 1 274 ? -4.733 10.492 2.425 1.00 91.44 274 LEU A O 1
ATOM 2216 N N . PHE A 1 275 ? -6.595 11.242 3.428 1.00 90.50 275 PHE A N 1
ATOM 2217 C CA . PHE A 1 275 ? -7.456 10.173 2.913 1.00 90.50 275 PHE A CA 1
ATOM 2218 C C . PHE A 1 275 ? -7.600 10.192 1.383 1.00 90.50 275 PHE A C 1
ATOM 2220 O O . PHE A 1 275 ? -7.723 9.127 0.767 1.00 90.50 275 PHE A O 1
ATOM 2227 N N . ALA A 1 276 ? -7.547 11.371 0.757 1.00 88.06 276 ALA A N 1
ATOM 2228 C CA . ALA A 1 276 ? -7.575 11.507 -0.699 1.00 88.06 276 ALA A CA 1
ATOM 2229 C C . ALA A 1 276 ? -6.278 11.016 -1.372 1.00 88.06 276 ALA A C 1
ATOM 2231 O O . ALA A 1 276 ? -6.333 10.485 -2.479 1.00 88.06 276 ALA A O 1
ATOM 2232 N N . GLN A 1 277 ? -5.130 11.149 -0.697 1.00 89.56 277 GLN A N 1
ATOM 2233 C CA . GLN A 1 277 ? -3.807 10.743 -1.200 1.00 89.56 277 GLN A CA 1
ATOM 2234 C C . GLN A 1 277 ? -3.496 9.242 -1.028 1.00 89.56 277 GLN A C 1
ATOM 2236 O O . GLN A 1 277 ? -2.499 8.754 -1.562 1.00 89.56 277 GLN A O 1
ATOM 2241 N N . LEU A 1 278 ? -4.301 8.506 -0.257 1.00 90.31 278 LEU A N 1
ATOM 2242 C CA . LEU A 1 278 ? -4.074 7.086 0.029 1.00 90.31 278 LEU A CA 1
ATOM 2243 C C . LEU A 1 278 ? -4.193 6.198 -1.226 1.00 90.31 278 LEU A C 1
ATOM 2245 O O . LEU A 1 278 ? -5.020 6.428 -2.109 1.00 90.31 278 LEU A O 1
ATOM 2249 N N . SER A 1 279 ? -3.411 5.117 -1.259 1.00 86.56 279 SER A N 1
ATOM 2250 C CA . SER A 1 279 ? -3.521 4.072 -2.287 1.00 86.56 279 SER A CA 1
ATOM 2251 C C . SER A 1 279 ? -4.862 3.321 -2.204 1.00 86.56 279 SER A C 1
ATOM 2253 O O . SER A 1 279 ? -5.502 3.280 -1.154 1.00 86.56 279 SER A O 1
ATOM 2255 N N . LEU A 1 280 ? -5.299 2.710 -3.311 1.00 81.88 280 LEU A N 1
ATOM 2256 C CA . LEU A 1 280 ? -6.538 1.915 -3.383 1.00 81.88 280 LEU A CA 1
ATOM 2257 C C . LEU A 1 280 ? -6.410 0.522 -2.750 1.00 81.88 280 LEU A C 1
ATOM 2259 O O . LEU A 1 280 ? -7.421 -0.085 -2.432 1.00 81.88 280 LEU A O 1
ATOM 2263 N N . HIS A 1 281 ? -5.187 0.018 -2.568 1.00 87.31 281 HIS A N 1
ATOM 2264 C CA . HIS A 1 281 ? -4.907 -1.293 -1.978 1.00 87.31 281 HIS A CA 1
ATOM 2265 C C . HIS A 1 281 ? -3.912 -1.132 -0.831 1.00 87.31 281 HIS A C 1
ATOM 2267 O O . HIS A 1 281 ? -2.707 -1.319 -0.998 1.00 87.31 281 HIS A O 1
ATOM 2273 N N . CYS A 1 282 ? -4.413 -0.722 0.332 1.00 92.31 282 CYS A N 1
ATOM 2274 C CA . CYS A 1 282 ? -3.595 -0.527 1.521 1.00 92.31 282 CYS A CA 1
ATOM 2275 C C . CYS A 1 282 ? -4.348 -0.843 2.814 1.00 92.31 282 CYS A C 1
ATOM 2277 O O . CYS A 1 282 ? -5.577 -0.969 2.830 1.00 92.31 282 CYS A O 1
ATOM 2279 N N . VAL A 1 283 ? -3.580 -0.950 3.900 1.00 95.12 283 VAL A N 1
ATOM 2280 C CA . VAL A 1 283 ? -4.095 -0.987 5.269 1.00 95.12 283 VAL A CA 1
ATOM 2281 C C . VAL A 1 283 ? -3.949 0.400 5.883 1.00 95.12 283 VAL A C 1
ATOM 2283 O O . VAL A 1 283 ? -2.858 0.965 5.900 1.00 95.12 283 VAL A O 1
ATOM 2286 N N . ILE A 1 284 ? -5.035 0.937 6.421 1.00 95.12 284 ILE A N 1
ATOM 2287 C CA . ILE A 1 284 ? -5.045 2.164 7.214 1.00 95.12 284 ILE A CA 1
ATOM 2288 C C . ILE A 1 284 ? -5.110 1.753 8.682 1.00 95.12 284 ILE A C 1
ATOM 2290 O O . ILE A 1 284 ? -6.025 1.034 9.078 1.00 95.12 284 ILE A O 1
ATOM 2294 N N . LEU A 1 285 ? -4.152 2.208 9.484 1.00 95.00 285 LEU A N 1
ATOM 2295 C CA . LEU A 1 285 ? -4.134 2.023 10.928 1.00 95.00 285 LEU A CA 1
ATOM 2296 C C . LEU A 1 285 ? -4.437 3.357 11.610 1.00 95.00 285 LEU A C 1
ATOM 2298 O O . LEU A 1 285 ? -3.634 4.284 11.522 1.00 95.00 285 LEU A O 1
ATOM 2302 N N . LEU A 1 286 ? -5.576 3.433 12.297 1.00 92.44 286 LEU A N 1
ATOM 2303 C CA . LEU A 1 286 ? -5.894 4.538 13.200 1.00 92.44 286 LEU A CA 1
ATOM 2304 C C . LEU A 1 286 ? -5.500 4.130 14.620 1.00 92.44 286 LEU A C 1
ATOM 2306 O O . LEU A 1 286 ? -6.151 3.268 15.218 1.00 92.44 286 LEU A O 1
ATOM 2310 N N . GLU A 1 287 ? -4.419 4.718 15.130 1.00 89.44 287 GLU A N 1
ATOM 2311 C CA . GLU A 1 287 ? -3.945 4.449 16.490 1.00 89.44 287 GLU A CA 1
ATOM 2312 C C . GLU A 1 287 ? -4.687 5.300 17.526 1.00 89.44 287 GLU A C 1
ATOM 2314 O O . GLU A 1 287 ? -5.006 6.459 17.262 1.00 89.44 287 GLU A O 1
ATOM 2319 N N . ASP A 1 288 ? -4.949 4.695 18.691 1.00 84.00 288 ASP A N 1
ATOM 2320 C CA . ASP A 1 288 ? -5.529 5.322 19.887 1.00 84.00 288 ASP A CA 1
ATOM 2321 C C . ASP A 1 288 ? -6.712 6.268 19.601 1.00 84.00 288 ASP A C 1
ATOM 2323 O O . ASP A 1 288 ? -6.722 7.442 19.981 1.00 84.00 288 ASP A O 1
ATOM 2327 N N . ILE A 1 289 ? -7.742 5.750 18.920 1.00 86.62 289 ILE A N 1
ATOM 2328 C CA . ILE A 1 289 ? -8.909 6.552 18.508 1.00 86.62 289 ILE A CA 1
ATOM 2329 C C . ILE A 1 289 ? -9.714 7.127 19.689 1.00 86.62 289 ILE A C 1
ATOM 2331 O O . ILE A 1 289 ? -10.461 8.088 19.511 1.00 86.62 289 ILE A O 1
ATOM 2335 N N . ASP A 1 290 ? -9.544 6.588 20.898 1.00 80.50 290 ASP A N 1
ATOM 2336 C CA . ASP A 1 290 ? -10.143 7.111 22.127 1.00 80.50 290 ASP A CA 1
ATOM 2337 C C . ASP A 1 290 ? -9.584 8.479 22.531 1.00 80.50 290 ASP A C 1
ATOM 2339 O O . ASP A 1 290 ? -10.340 9.293 23.062 1.00 80.50 290 ASP A O 1
ATOM 2343 N N . ALA A 1 291 ? -8.324 8.791 22.206 1.00 72.44 291 ALA A N 1
ATOM 2344 C CA . ALA A 1 291 ? -7.718 10.083 22.536 1.00 72.44 291 ALA A CA 1
ATOM 2345 C C . ALA A 1 291 ? -8.450 11.258 21.861 1.00 72.44 291 ALA A C 1
ATOM 2347 O O . ALA A 1 291 ? -8.682 12.294 22.488 1.00 72.44 291 ALA A O 1
ATOM 2348 N N . ALA A 1 292 ? -8.891 11.065 20.612 1.00 68.25 292 ALA A N 1
ATOM 2349 C CA . ALA A 1 292 ? -9.676 12.050 19.866 1.00 68.25 292 ALA A CA 1
ATOM 2350 C C . ALA A 1 292 ? -11.097 12.240 20.436 1.00 68.25 292 ALA A C 1
ATOM 2352 O O . ALA A 1 292 ? -11.713 13.287 20.235 1.00 68.25 292 ALA A O 1
ATOM 2353 N N . SER A 1 293 ? -11.619 11.239 21.154 1.00 61.25 293 SER A N 1
ATOM 2354 C CA . SER A 1 293 ? -12.935 11.291 21.800 1.00 61.25 293 SER A CA 1
ATOM 2355 C C . SER A 1 293 ? -12.876 12.040 23.138 1.00 61.25 293 SER A C 1
ATOM 2357 O O . SER A 1 293 ? -13.700 12.917 23.387 1.00 61.25 293 SER A O 1
ATOM 2359 N N . THR A 1 294 ? -11.857 11.781 23.969 1.00 57.22 294 THR A N 1
ATOM 2360 C CA . THR A 1 294 ? -11.710 12.387 25.310 1.00 57.22 294 THR A CA 1
ATOM 2361 C C . THR A 1 294 ? -11.490 13.895 25.323 1.00 57.22 294 THR A C 1
ATOM 2363 O O . THR A 1 294 ? -11.948 14.550 26.256 1.00 57.22 294 THR A O 1
ATOM 2366 N N . ALA A 1 295 ? -10.878 14.473 24.284 1.00 55.47 295 ALA A N 1
ATOM 2367 C CA . ALA A 1 295 ? -10.744 15.930 24.176 1.00 55.47 295 ALA A CA 1
ATOM 2368 C C . ALA A 1 295 ? -12.105 16.659 24.188 1.00 55.47 295 ALA A C 1
ATOM 2370 O O . ALA A 1 295 ? -12.180 17.838 24.511 1.00 55.47 295 ALA A O 1
ATOM 2371 N N . ARG A 1 296 ? -13.202 15.956 23.873 1.00 53.56 296 ARG A N 1
ATOM 2372 C CA . ARG A 1 296 ? -14.564 16.507 23.916 1.00 53.56 296 ARG A CA 1
ATOM 2373 C C . ARG A 1 296 ? -15.126 16.624 25.329 1.00 53.56 296 ARG A C 1
ATOM 2375 O O . ARG A 1 296 ? -15.946 17.509 25.578 1.00 53.56 296 ARG A O 1
ATOM 2382 N N . THR A 1 297 ? -14.749 15.714 26.226 1.00 51.03 297 THR A N 1
ATOM 2383 C CA . THR A 1 297 ? -15.336 15.645 27.569 1.00 51.03 297 THR A CA 1
ATOM 2384 C C . THR A 1 297 ? -14.806 16.778 28.444 1.00 51.03 297 THR A C 1
ATOM 2386 O O . THR A 1 297 ? -15.587 17.434 29.128 1.00 51.03 297 THR A O 1
ATOM 2389 N N . GLU A 1 298 ? -13.515 17.100 28.331 1.00 50.47 298 GLU A N 1
ATOM 2390 C CA . GLU A 1 298 ? -12.887 18.193 29.090 1.00 50.47 298 GLU A CA 1
ATOM 2391 C C . GLU A 1 298 ? -13.386 19.583 28.640 1.00 50.47 298 GLU A C 1
ATOM 2393 O O . GLU A 1 298 ? -13.695 20.441 29.474 1.00 50.47 298 GLU A O 1
ATOM 2398 N N . ASP A 1 299 ? -13.592 19.786 27.332 1.00 51.34 299 ASP A N 1
ATOM 2399 C CA . ASP A 1 299 ? -14.146 21.039 26.792 1.00 51.34 299 ASP A CA 1
ATOM 2400 C C . ASP A 1 299 ? -15.615 21.270 27.202 1.00 51.34 299 ASP A C 1
ATOM 2402 O O . ASP A 1 299 ? -16.064 22.414 27.315 1.00 51.34 299 ASP A O 1
ATOM 2406 N N . SER A 1 300 ? -16.370 20.195 27.460 1.00 49.12 300 SER A N 1
ATOM 2407 C CA . SER A 1 300 ? -17.795 20.268 27.823 1.00 49.12 300 SER A CA 1
ATOM 2408 C C . SER A 1 300 ? -18.037 20.434 29.329 1.00 49.12 300 SER A C 1
ATOM 2410 O O . SER A 1 300 ? -19.078 20.961 29.730 1.00 49.12 300 SER A O 1
ATOM 2412 N N . GLU A 1 301 ? -17.099 20.009 30.181 1.00 47.62 301 GLU A N 1
ATOM 2413 C CA . GLU A 1 301 ? -17.224 20.127 31.642 1.00 47.62 301 GLU A CA 1
ATOM 2414 C C . GLU A 1 301 ? -16.762 21.490 32.182 1.00 47.62 301 GLU A C 1
ATOM 2416 O O . GLU A 1 301 ? -17.260 21.946 33.213 1.00 47.62 301 GLU A O 1
ATOM 2421 N N . THR A 1 302 ? -15.906 22.212 31.453 1.00 43.41 302 THR A N 1
ATOM 2422 C CA . THR A 1 302 ? -15.372 23.509 31.914 1.00 43.41 302 THR A CA 1
ATOM 2423 C C . THR A 1 302 ? -16.343 24.689 31.703 1.00 43.41 302 THR A C 1
ATOM 2425 O O . THR A 1 302 ? -16.073 25.801 32.146 1.00 43.41 302 THR A O 1
ATOM 2428 N N . THR A 1 303 ? -17.508 24.486 31.071 1.00 45.22 303 THR A N 1
ATOM 2429 C CA . THR A 1 303 ? -18.472 25.573 30.777 1.00 45.22 303 THR A CA 1
ATOM 2430 C C . THR A 1 303 ? -19.687 25.658 31.707 1.00 45.22 303 THR A C 1
ATOM 2432 O O . THR A 1 303 ? -20.547 26.508 31.483 1.00 45.22 303 THR A O 1
ATOM 2435 N N . LYS A 1 304 ? -19.803 24.819 32.748 1.00 42.34 304 LYS A N 1
ATOM 2436 C CA . LYS A 1 304 ? -21.013 24.808 33.599 1.00 42.34 304 LYS A CA 1
ATOM 2437 C C . LYS A 1 304 ? -20.947 25.574 34.915 1.00 42.34 304 LYS A C 1
ATOM 2439 O O . LYS A 1 304 ? -21.990 25.707 35.536 1.00 42.34 304 LYS A O 1
ATOM 2444 N N . ASN A 1 305 ? -19.811 26.147 35.309 1.00 43.59 305 ASN A N 1
ATOM 2445 C CA . ASN A 1 305 ? -19.741 26.985 36.508 1.00 43.59 305 ASN A CA 1
ATOM 2446 C C . ASN A 1 305 ? -18.869 28.217 36.248 1.00 43.59 305 ASN A C 1
ATOM 2448 O O . ASN A 1 305 ? -17.650 28.100 36.300 1.00 43.59 305 ASN A O 1
ATOM 2452 N N . THR A 1 306 ? -19.483 29.368 35.954 1.00 37.81 306 THR A N 1
ATOM 2453 C CA . THR A 1 306 ? -19.209 30.691 36.565 1.00 37.81 306 THR A CA 1
ATOM 2454 C C . THR A 1 306 ? -20.098 31.733 35.878 1.00 37.81 306 THR A C 1
ATOM 2456 O O . THR A 1 306 ? -19.912 32.067 34.708 1.00 37.81 306 THR A O 1
ATOM 2459 N N . ASP A 1 307 ? -21.079 32.234 36.624 1.00 44.19 307 ASP A N 1
ATOM 2460 C CA . ASP A 1 307 ? -21.844 33.432 36.300 1.00 44.19 307 ASP A CA 1
ATOM 2461 C C . ASP A 1 307 ? -20.940 34.680 36.279 1.00 44.19 307 ASP A C 1
ATOM 2463 O O . ASP A 1 307 ? -20.077 34.841 37.135 1.00 44.19 307 ASP A O 1
ATOM 2467 N N . GLN A 1 308 ? -21.224 35.589 35.339 1.00 45.69 308 GLN A N 1
ATOM 2468 C CA . GLN A 1 308 ? -20.817 37.006 35.296 1.00 45.69 308 GLN A CA 1
ATOM 2469 C C . GLN A 1 308 ? -19.310 37.347 35.298 1.00 45.69 308 GLN A C 1
ATOM 2471 O O . GLN A 1 308 ? -18.675 37.421 36.341 1.00 45.69 308 GLN A O 1
ATOM 2476 N N . ALA A 1 309 ? -18.790 37.769 34.138 1.00 38.56 309 ALA A N 1
ATOM 2477 C CA . ALA A 1 309 ? -18.209 39.108 33.940 1.00 38.56 309 ALA A CA 1
ATOM 2478 C C . ALA A 1 309 ? -17.683 39.284 32.502 1.00 38.56 309 ALA A C 1
ATOM 2480 O O . ALA A 1 309 ? -17.111 38.390 31.889 1.00 38.56 309 ALA A O 1
ATOM 2481 N N . THR A 1 310 ? -17.900 40.482 31.979 1.00 45.22 310 THR A N 1
ATOM 2482 C CA . THR A 1 310 ? -17.500 41.023 30.677 1.00 45.22 310 THR A CA 1
ATOM 2483 C C . THR A 1 310 ? -15.992 40.963 30.404 1.00 45.22 310 THR A C 1
ATOM 2485 O O . THR A 1 310 ? -15.256 41.688 31.070 1.00 45.22 310 THR A O 1
ATOM 2488 N N . VAL A 1 311 ? -15.543 40.226 29.373 1.00 37.56 311 VAL A N 1
ATOM 2489 C CA . VAL A 1 311 ? -14.239 40.441 28.701 1.00 37.56 311 VAL A CA 1
ATOM 2490 C C . VAL A 1 311 ? -14.299 40.015 27.214 1.00 37.56 311 VAL A C 1
ATOM 2492 O O . VAL A 1 311 ? -14.583 38.865 26.903 1.00 37.56 311 VAL A O 1
ATOM 2495 N N . ASP A 1 312 ? -14.076 40.993 26.329 1.00 32.59 312 ASP A N 1
ATOM 2496 C CA . ASP A 1 312 ? -13.495 40.990 24.963 1.00 32.59 312 ASP A CA 1
ATOM 2497 C C . ASP A 1 312 ? -13.579 39.727 24.041 1.00 32.59 312 ASP A C 1
ATOM 2499 O O . ASP A 1 312 ? -13.005 38.683 24.356 1.00 32.59 312 ASP A O 1
ATOM 2503 N N . PRO A 1 313 ? -14.174 39.797 22.823 1.00 39.59 313 PRO A N 1
ATOM 2504 C CA . PRO A 1 313 ? -14.280 38.670 21.882 1.00 39.59 313 PRO A CA 1
ATOM 2505 C C . PRO A 1 313 ? -13.020 38.472 21.013 1.00 39.59 313 PRO A C 1
ATOM 2507 O O . PRO A 1 313 ? -13.120 38.219 19.810 1.00 39.59 313 PRO A O 1
ATOM 2510 N N . SER A 1 314 ? -11.823 38.598 21.585 1.00 38.56 314 SER A N 1
ATOM 2511 C CA . SER A 1 314 ? -10.584 38.682 20.804 1.00 38.56 314 SER A CA 1
ATOM 2512 C C . SER A 1 314 ? -9.452 37.780 21.292 1.00 38.56 314 SER A C 1
ATOM 2514 O O . SER A 1 314 ? -8.295 38.155 21.185 1.00 38.56 314 SER A O 1
ATOM 2516 N N . GLN A 1 315 ? -9.742 36.554 21.744 1.00 38.53 315 GLN A N 1
ATOM 2517 C CA . GLN A 1 315 ? -8.749 35.465 21.752 1.00 38.53 315 GLN A CA 1
ATOM 2518 C C . GLN A 1 315 ? -9.410 34.089 21.947 1.00 38.53 315 GLN A C 1
ATOM 2520 O O . GLN A 1 315 ? -9.328 33.468 23.000 1.00 38.53 315 GLN A O 1
ATOM 2525 N N . LYS A 1 316 ? -10.042 33.559 20.888 1.00 37.28 316 LYS A N 1
ATOM 2526 C CA . LYS A 1 316 ? -10.127 32.099 20.735 1.00 37.28 316 LYS A CA 1
ATOM 2527 C C . LYS A 1 316 ? -8.716 31.624 20.412 1.00 37.28 316 LYS A C 1
ATOM 2529 O O . LYS A 1 316 ? -8.264 31.754 19.273 1.00 37.28 316 LYS A O 1
ATOM 2534 N N . SER A 1 317 ? -8.001 31.142 21.423 1.00 34.69 317 SER A N 1
ATOM 2535 C CA . SER A 1 317 ? -6.823 30.309 21.214 1.00 34.69 317 SER A CA 1
ATOM 2536 C C . SER A 1 317 ? -7.207 29.236 20.193 1.00 34.69 317 SER A C 1
ATOM 2538 O O . SER A 1 317 ? -8.188 28.515 20.363 1.00 34.69 317 SER A O 1
ATOM 2540 N N . LYS A 1 318 ? -6.493 29.199 19.063 1.00 38.53 318 LYS A N 1
ATOM 2541 C CA . LYS A 1 318 ? -6.577 28.087 18.117 1.00 38.53 318 LYS A CA 1
ATOM 2542 C C . LYS A 1 318 ? -6.297 26.822 18.920 1.00 38.53 318 LYS A C 1
ATOM 2544 O O . LYS A 1 318 ? -5.150 26.611 19.308 1.00 38.53 318 LYS A O 1
ATOM 2549 N N . SER A 1 319 ? -7.326 26.025 19.189 1.00 41.75 319 SER A N 1
ATOM 2550 C CA . SER A 1 319 ? -7.146 24.663 19.659 1.00 41.75 319 SER A CA 1
ATOM 2551 C C . SER A 1 319 ? -6.282 23.961 18.616 1.00 41.75 319 SER A C 1
ATOM 2553 O O . SER A 1 319 ? -6.644 23.837 17.446 1.00 41.75 319 SER A O 1
ATOM 2555 N N . GLN A 1 320 ? -5.055 23.641 19.009 1.00 43.09 320 GLN A N 1
ATOM 2556 C CA . GLN A 1 320 ? -4.140 22.871 18.188 1.00 43.09 320 GLN A CA 1
ATOM 2557 C C . GLN A 1 320 ? -4.753 21.481 17.977 1.00 43.09 320 GLN A C 1
ATOM 2559 O O . GLN A 1 320 ? -4.938 20.754 18.944 1.00 43.09 320 GLN A O 1
ATOM 2564 N N . GLY A 1 321 ? -5.024 21.103 16.725 1.00 52.94 321 GLY A N 1
ATOM 2565 C CA . GLY A 1 321 ? -4.762 19.739 16.264 1.00 52.94 321 GLY A CA 1
ATOM 2566 C C . GLY A 1 321 ? -5.736 18.628 16.646 1.00 52.94 321 GLY A C 1
ATOM 2567 O O . GLY A 1 321 ? -5.289 17.484 16.652 1.00 52.94 321 GLY A O 1
ATOM 2568 N N . ASN A 1 322 ? -7.009 18.907 16.947 1.00 65.81 322 ASN A N 1
ATOM 2569 C CA . ASN A 1 322 ? -7.969 17.839 17.243 1.00 65.81 322 ASN A CA 1
ATOM 2570 C C . ASN A 1 322 ? -8.963 17.625 16.099 1.00 65.81 322 ASN A C 1
ATOM 2572 O O . ASN A 1 322 ? -9.771 18.498 15.778 1.00 65.81 322 ASN A O 1
ATOM 2576 N N . VAL A 1 323 ? -8.923 16.420 15.525 1.00 74.88 323 VAL A N 1
ATOM 2577 C CA . VAL A 1 323 ? -9.906 15.937 14.553 1.00 74.88 323 VAL A CA 1
ATOM 2578 C C . VAL A 1 323 ? -11.294 15.864 15.193 1.00 74.88 323 VAL A C 1
ATOM 2580 O O . VAL A 1 323 ? -11.495 15.209 16.217 1.00 74.88 323 VAL A O 1
ATOM 2583 N N . SER A 1 324 ? -12.293 16.462 14.549 1.00 79.69 324 SER A N 1
ATOM 2584 C CA . SER A 1 324 ? -13.689 16.263 14.909 1.00 79.69 324 SER A CA 1
ATOM 2585 C C . SER A 1 324 ? -14.156 14.860 14.506 1.00 79.69 324 SER A C 1
ATOM 2587 O O . SER A 1 324 ? -13.890 14.374 13.406 1.00 79.69 324 SER A O 1
ATOM 2589 N N . LEU A 1 325 ? -14.937 14.207 15.371 1.00 77.75 325 LEU A N 1
ATOM 2590 C CA . LEU A 1 325 ? -15.581 12.925 15.067 1.00 77.75 325 LEU A CA 1
ATOM 2591 C C . LEU A 1 325 ? -16.360 12.979 13.747 1.00 77.75 325 LEU A C 1
ATOM 2593 O O . LEU A 1 325 ? -16.311 12.048 12.955 1.00 77.75 325 LEU A O 1
ATOM 2597 N N . SER A 1 326 ? -17.048 14.090 13.483 1.00 80.12 326 SER A N 1
ATOM 2598 C CA . SER A 1 326 ? -17.743 14.334 12.220 1.00 80.12 326 SER A CA 1
ATOM 2599 C C . SER A 1 326 ? -16.800 14.284 11.022 1.00 80.12 326 SER A C 1
ATOM 2601 O O . SER A 1 326 ? -17.140 13.662 10.019 1.00 80.12 326 SER A O 1
ATOM 2603 N N . ALA A 1 327 ? -15.613 14.887 11.116 1.00 84.50 327 ALA A N 1
ATOM 2604 C CA . ALA A 1 327 ? -14.629 14.834 10.045 1.00 84.50 327 ALA A CA 1
ATOM 2605 C C . ALA A 1 327 ? -14.069 13.426 9.852 1.00 84.50 327 ALA A C 1
ATOM 2607 O O . ALA A 1 327 ? -13.972 12.983 8.711 1.00 84.50 327 ALA A O 1
ATOM 2608 N N . LEU A 1 328 ? -13.786 12.689 10.932 1.00 86.50 328 LEU A N 1
ATOM 2609 C CA . LEU A 1 328 ? -13.383 11.285 10.830 1.00 86.50 328 LEU A CA 1
ATOM 2610 C C . LEU A 1 328 ? -14.467 10.444 10.150 1.00 86.50 328 LEU A C 1
ATOM 2612 O O . LEU A 1 328 ? -14.198 9.731 9.188 1.00 86.50 328 LEU A O 1
ATOM 2616 N N . LEU A 1 329 ? -15.714 10.570 10.593 1.00 84.56 329 LEU A N 1
ATOM 2617 C CA . LEU A 1 329 ? -16.835 9.829 10.026 1.00 84.56 329 LEU A CA 1
ATOM 2618 C C . LEU A 1 329 ? -17.086 10.174 8.557 1.00 84.56 329 LEU A C 1
ATOM 2620 O O . LEU A 1 329 ? -17.395 9.273 7.776 1.00 84.56 329 LEU A O 1
ATOM 2624 N N . ASN A 1 330 ? -16.920 11.443 8.181 1.00 85.88 330 ASN A N 1
ATOM 2625 C CA . ASN A 1 330 ? -17.017 11.899 6.798 1.00 85.88 330 ASN A CA 1
ATOM 2626 C C . ASN A 1 330 ? -15.832 11.421 5.951 1.00 85.88 330 ASN A C 1
ATOM 2628 O O . ASN A 1 330 ? -16.024 11.082 4.788 1.00 85.88 330 ASN A O 1
ATOM 2632 N N . ALA A 1 331 ? -14.624 11.337 6.510 1.00 85.75 331 ALA A N 1
ATOM 2633 C CA . ALA A 1 331 ? -13.471 10.772 5.813 1.00 85.75 331 ALA A CA 1
ATOM 2634 C C . ALA A 1 331 ? -13.651 9.265 5.559 1.00 85.75 331 ALA A C 1
ATOM 2636 O O . ALA A 1 331 ? -13.285 8.765 4.497 1.00 85.75 331 ALA A O 1
ATOM 2637 N N . LEU A 1 332 ? -14.264 8.545 6.505 1.00 83.00 332 LEU A N 1
ATOM 2638 C CA . LEU A 1 332 ? -14.533 7.113 6.377 1.00 83.00 332 LEU A CA 1
ATOM 2639 C C . LEU A 1 332 ? -15.703 6.818 5.423 1.00 83.00 332 LEU A C 1
ATOM 2641 O O . LEU A 1 332 ? -15.543 6.039 4.485 1.00 83.00 332 LEU A O 1
ATOM 2645 N N . ASN A 1 333 ? -16.862 7.448 5.644 1.00 76.50 333 ASN A N 1
ATOM 2646 C CA . ASN A 1 333 ? -18.143 7.128 4.990 1.00 76.50 333 ASN A CA 1
ATOM 2647 C C . ASN A 1 333 ? -18.628 8.174 3.978 1.00 76.50 333 ASN A C 1
ATOM 2649 O O . ASN A 1 333 ? -19.754 8.074 3.494 1.00 76.50 333 ASN A O 1
ATOM 2653 N N . GLY A 1 334 ? -17.851 9.222 3.713 1.00 75.50 334 GLY A N 1
ATOM 2654 C CA . GLY A 1 334 ? -18.275 10.282 2.806 1.00 75.50 334 GLY A CA 1
ATOM 2655 C C . GLY A 1 334 ? -18.572 9.747 1.408 1.00 75.50 334 GLY A C 1
ATOM 2656 O O . GLY A 1 334 ? -17.948 8.793 0.952 1.00 75.50 334 GLY A O 1
ATOM 2657 N N . VAL A 1 335 ? -19.484 10.412 0.697 1.00 69.06 335 VAL A N 1
ATOM 2658 C CA . VAL A 1 335 ? -19.863 10.071 -0.691 1.00 69.06 335 VAL A CA 1
ATOM 2659 C C . VAL A 1 335 ? -18.654 10.081 -1.641 1.00 69.06 335 VAL A C 1
ATOM 2661 O O . VAL A 1 335 ? -18.638 9.373 -2.640 1.00 69.06 335 VAL A O 1
ATOM 2664 N N . SER A 1 336 ? -17.618 10.851 -1.301 1.00 68.94 336 SER A N 1
ATOM 2665 C CA . SER A 1 336 ? -16.357 10.934 -2.046 1.00 68.94 336 SER A CA 1
ATOM 2666 C C . SER A 1 336 ? -15.251 10.014 -1.502 1.00 68.94 336 SER A C 1
ATOM 2668 O O . SER A 1 336 ? -14.098 10.146 -1.916 1.00 68.94 336 SER A O 1
ATOM 2670 N N . SER A 1 337 ? -15.553 9.133 -0.541 1.00 75.50 337 SER A N 1
ATOM 2671 C CA . SER A 1 337 ? -14.569 8.224 0.054 1.00 75.50 337 SER A CA 1
ATOM 2672 C C . SER A 1 337 ? -14.158 7.149 -0.950 1.00 75.50 337 SER A C 1
ATOM 2674 O O . SER A 1 337 ? -14.992 6.568 -1.642 1.00 75.50 337 SER A O 1
ATOM 2676 N N . GLN A 1 338 ? -12.855 6.893 -1.047 1.00 79.38 338 GLN A N 1
ATOM 2677 C CA . GLN A 1 338 ? -12.332 5.871 -1.950 1.00 79.38 338 GLN A CA 1
ATOM 2678 C C . GLN A 1 338 ? -12.533 4.467 -1.359 1.00 79.38 338 GLN A C 1
ATOM 2680 O O . GLN A 1 338 ? -12.408 4.240 -0.153 1.00 79.38 338 GLN A O 1
ATOM 2685 N N . GLU A 1 339 ? -12.828 3.514 -2.236 1.00 84.38 339 GLU A N 1
ATOM 2686 C CA . GLU A 1 339 ? -13.094 2.114 -1.902 1.00 84.38 339 GLU A CA 1
ATOM 2687 C C . GLU A 1 339 ? -11.838 1.231 -1.998 1.00 84.38 339 GLU A C 1
ATOM 2689 O O . GLU A 1 339 ? -10.834 1.611 -2.601 1.00 84.38 339 GLU A O 1
ATOM 2694 N N . GLY A 1 340 ? -11.919 0.019 -1.443 1.00 85.69 340 GLY A N 1
ATOM 2695 C CA . GLY A 1 340 ? -10.902 -1.033 -1.574 1.00 85.69 340 GLY A CA 1
ATOM 2696 C C . GLY A 1 340 ? -9.820 -1.053 -0.502 1.00 85.69 340 GLY A C 1
ATOM 2697 O O . GLY A 1 340 ? -8.864 -1.820 -0.603 1.00 85.69 340 GLY A O 1
ATOM 2698 N N . ARG A 1 341 ? -9.987 -0.250 0.549 1.00 90.00 341 ARG A N 1
ATOM 2699 C CA . ARG A 1 341 ? -9.015 -0.111 1.635 1.00 90.00 341 ARG A CA 1
ATOM 2700 C C . ARG A 1 341 ? -9.464 -0.871 2.877 1.00 90.00 341 ARG A C 1
ATOM 2702 O O . ARG A 1 341 ? -10.645 -0.853 3.224 1.00 90.00 341 ARG A O 1
ATOM 2709 N N . LEU A 1 342 ? -8.502 -1.490 3.556 1.00 93.19 342 LEU A N 1
ATOM 2710 C CA . LEU A 1 342 ? -8.713 -2.132 4.847 1.00 93.19 342 LEU A CA 1
ATOM 2711 C C . LEU A 1 342 ? -8.458 -1.119 5.963 1.00 93.19 342 LEU A C 1
ATOM 2713 O O . LEU A 1 342 ? -7.354 -0.586 6.055 1.00 93.19 342 LEU A O 1
ATOM 2717 N N . LEU A 1 343 ? -9.440 -0.870 6.825 1.00 93.69 343 LEU A N 1
ATOM 2718 C CA . LEU A 1 343 ? -9.272 0.003 7.987 1.00 93.69 343 LEU A CA 1
ATOM 2719 C C . LEU A 1 343 ? -9.148 -0.834 9.258 1.00 93.69 343 LEU A C 1
ATOM 2721 O O . LEU A 1 343 ? -9.987 -1.689 9.526 1.00 93.69 343 LEU A O 1
ATOM 2725 N N . ILE A 1 344 ? -8.134 -0.550 10.065 1.00 94.50 344 ILE A N 1
ATOM 2726 C CA . ILE A 1 344 ? -7.978 -1.112 11.402 1.00 94.50 344 ILE A CA 1
ATOM 2727 C C . ILE A 1 344 ? -7.893 0.048 12.387 1.00 94.50 344 ILE A C 1
ATOM 2729 O O . ILE A 1 344 ? -7.017 0.905 12.287 1.00 94.50 344 ILE A O 1
ATOM 2733 N N . MET A 1 345 ? -8.809 0.067 13.342 1.00 93.12 345 MET A N 1
ATOM 2734 C CA . MET A 1 345 ? -8.841 1.015 14.444 1.00 93.12 345 MET A CA 1
ATOM 2735 C C . MET A 1 345 ? -8.383 0.313 15.711 1.00 93.12 345 MET A C 1
ATOM 2737 O O . MET A 1 345 ? -8.777 -0.823 15.971 1.00 93.12 345 MET A O 1
ATOM 2741 N N . THR A 1 346 ? -7.562 0.981 16.511 1.00 91.44 346 THR A N 1
ATOM 2742 C CA . THR A 1 346 ? -7.151 0.468 17.819 1.00 91.44 346 THR A CA 1
ATOM 2743 C C . THR A 1 346 ? -7.589 1.421 18.914 1.00 91.44 346 THR A C 1
ATOM 2745 O O . THR A 1 346 ? -7.414 2.630 18.778 1.00 91.44 346 THR A O 1
ATOM 2748 N N . THR A 1 347 ? -8.108 0.879 20.010 1.00 89.88 347 THR A N 1
ATOM 2749 C CA . THR A 1 347 ? -8.440 1.653 21.211 1.00 89.88 347 THR A CA 1
ATOM 2750 C C . THR A 1 347 ? -8.052 0.886 22.466 1.00 89.88 347 THR A C 1
ATOM 2752 O O . THR A 1 347 ? -8.043 -0.349 22.462 1.00 89.88 347 THR A O 1
ATOM 2755 N N . ASN A 1 348 ? -7.716 1.594 23.540 1.00 87.75 348 ASN A N 1
ATOM 2756 C CA . ASN A 1 348 ? -7.514 0.988 24.861 1.00 87.75 348 ASN A CA 1
ATOM 2757 C C . ASN A 1 348 ? -8.783 1.016 25.723 1.00 87.75 348 ASN A C 1
ATOM 2759 O O . ASN A 1 348 ? -8.888 0.227 26.657 1.00 87.75 348 ASN A O 1
ATOM 2763 N N . HIS A 1 349 ? -9.735 1.884 25.380 1.00 85.69 349 HIS A N 1
ATOM 2764 C CA . HIS A 1 349 ? -10.926 2.182 26.166 1.00 85.69 349 HIS A CA 1
ATOM 2765 C C . HIS A 1 349 ? -12.147 2.247 25.248 1.00 85.69 349 HIS A C 1
ATOM 2767 O O . HIS A 1 349 ? -12.528 3.321 24.778 1.00 85.69 349 HIS A O 1
ATOM 2773 N N . ILE A 1 350 ? -12.760 1.093 24.976 1.00 87.25 350 ILE A N 1
ATOM 2774 C CA . ILE A 1 350 ? -13.953 1.024 24.118 1.00 87.25 350 ILE A CA 1
ATOM 2775 C C . ILE A 1 350 ? -15.111 1.849 24.695 1.00 87.25 350 ILE A C 1
ATOM 2777 O O . ILE A 1 350 ? -15.865 2.459 23.948 1.00 87.25 350 ILE A O 1
ATOM 2781 N N . GLU A 1 351 ? -15.190 1.952 26.021 1.00 85.38 351 GLU A N 1
ATOM 2782 C CA . GLU A 1 351 ? -16.176 2.732 26.766 1.00 85.38 351 GLU A CA 1
ATOM 2783 C C . GLU A 1 351 ? -16.077 4.250 26.548 1.00 85.38 351 GLU A C 1
ATOM 2785 O O . GLU A 1 351 ? -17.008 4.979 26.878 1.00 85.38 351 GLU A O 1
ATOM 2790 N N . ARG A 1 352 ? -14.954 4.742 26.007 1.00 84.06 352 ARG A N 1
ATOM 2791 C CA . ARG A 1 352 ? -14.755 6.165 25.679 1.00 84.06 352 ARG A CA 1
ATOM 2792 C C . ARG A 1 352 ? -15.100 6.494 24.231 1.00 84.06 352 ARG A C 1
ATOM 2794 O O . ARG A 1 352 ? -15.049 7.665 23.843 1.00 84.06 352 ARG A O 1
ATOM 2801 N N . LEU A 1 353 ? -15.392 5.485 23.414 1.00 83.94 353 LEU A N 1
ATOM 2802 C CA . LEU A 1 353 ? -15.754 5.691 22.022 1.00 83.94 353 LEU A CA 1
ATOM 2803 C C . LEU A 1 353 ? -17.214 6.107 21.902 1.00 83.94 353 LEU A C 1
ATOM 2805 O O . LEU A 1 353 ? -18.090 5.576 22.574 1.00 83.94 353 LEU A O 1
ATOM 2809 N N . ASP A 1 354 ? -17.461 7.063 21.011 1.00 82.50 354 ASP A N 1
ATOM 2810 C CA . ASP A 1 354 ? -18.813 7.472 20.655 1.00 82.50 354 ASP A CA 1
ATOM 2811 C C . ASP A 1 354 ? -19.549 6.301 19.981 1.00 82.50 354 ASP A C 1
ATOM 2813 O O . ASP A 1 354 ? -19.024 5.688 19.042 1.00 82.50 354 ASP A O 1
ATOM 2817 N N . ASP A 1 355 ? -20.782 6.027 20.415 1.00 81.81 355 ASP A N 1
ATOM 2818 C CA . ASP A 1 355 ? -21.646 4.983 19.853 1.00 81.81 355 ASP A CA 1
ATOM 2819 C C . ASP A 1 355 ? -21.790 5.091 18.327 1.00 81.81 355 ASP A C 1
ATOM 2821 O O . ASP A 1 355 ? -22.008 4.097 17.635 1.00 81.81 355 ASP A O 1
ATOM 2825 N N . ALA A 1 356 ? -21.652 6.296 17.762 1.00 78.88 356 ALA A N 1
ATOM 2826 C CA . ALA A 1 356 ? -21.680 6.526 16.327 1.00 78.88 356 ALA A CA 1
ATOM 2827 C C . ALA A 1 356 ? -20.497 5.890 15.576 1.00 78.88 356 ALA A C 1
ATOM 2829 O O . ALA A 1 356 ? -20.627 5.678 14.369 1.00 78.88 356 ALA A O 1
ATOM 2830 N N . LEU A 1 357 ? -19.361 5.601 16.219 1.00 79.31 357 LEU A N 1
ATOM 2831 C CA . LEU A 1 357 ? -18.226 4.903 15.595 1.00 79.31 357 LEU A CA 1
ATOM 2832 C C . LEU A 1 357 ? -18.423 3.392 15.558 1.00 79.31 357 LEU A C 1
ATOM 2834 O O . LEU A 1 357 ? -18.075 2.777 14.558 1.00 79.31 357 LEU A O 1
ATOM 2838 N N . ILE A 1 358 ? -19.003 2.817 16.610 1.00 81.56 358 ILE A N 1
ATOM 2839 C CA . ILE A 1 358 ? -19.125 1.362 16.804 1.00 81.56 358 ILE A CA 1
ATOM 2840 C C . ILE A 1 358 ? -20.394 0.759 16.185 1.00 81.56 358 ILE A C 1
ATOM 2842 O O . ILE A 1 358 ? -20.685 -0.417 16.388 1.00 81.56 358 ILE A O 1
ATOM 2846 N N . ARG A 1 359 ? -21.176 1.546 15.434 1.00 81.81 359 ARG A N 1
ATOM 2847 C CA . ARG A 1 359 ? -22.376 1.028 14.759 1.00 81.81 359 ARG A CA 1
ATOM 2848 C C . ARG A 1 359 ? -22.013 -0.100 13.776 1.00 81.81 359 ARG A C 1
ATOM 2850 O O . ARG A 1 359 ? -20.987 0.030 13.108 1.00 81.81 359 ARG A O 1
ATOM 2857 N N . PRO A 1 360 ? -22.882 -1.117 13.595 1.00 66.50 360 PRO A N 1
ATOM 2858 C CA . PRO A 1 360 ? -22.622 -2.274 12.724 1.00 66.50 360 PRO A CA 1
ATOM 2859 C C . PRO A 1 360 ? -22.304 -1.946 11.254 1.00 66.50 360 PRO A C 1
ATOM 2861 O O . PRO A 1 360 ? -21.704 -2.751 10.562 1.00 66.50 360 PRO A O 1
ATOM 2864 N N . ASP A 1 361 ? -22.677 -0.756 10.769 1.00 69.56 361 ASP A N 1
ATOM 2865 C CA . ASP A 1 361 ? -22.348 -0.295 9.406 1.00 69.56 361 ASP A CA 1
ATOM 2866 C C . ASP A 1 361 ? -20.979 0.417 9.319 1.00 69.56 361 ASP A C 1
ATOM 2868 O O . ASP A 1 361 ? -20.564 0.896 8.261 1.00 69.56 361 ASP A O 1
ATOM 2872 N N . ARG A 1 362 ? -20.301 0.600 10.458 1.00 75.50 362 ARG A N 1
ATOM 2873 C CA . ARG A 1 362 ? -19.063 1.384 10.591 1.00 75.50 362 ARG A CA 1
ATOM 2874 C C . ARG A 1 362 ? -17.900 0.596 11.169 1.00 75.50 362 ARG A C 1
ATOM 2876 O O . ARG A 1 362 ? -16.762 0.936 10.844 1.00 75.50 362 ARG A O 1
ATOM 2883 N N . VAL A 1 363 ? -18.186 -0.427 11.960 1.00 77.94 363 VAL A N 1
ATOM 2884 C CA . VAL A 1 363 ? -17.260 -1.487 12.355 1.00 77.94 363 VAL A CA 1
ATOM 2885 C C . VAL A 1 363 ? -17.932 -2.800 11.977 1.00 77.94 363 VAL A C 1
ATOM 2887 O O . VAL A 1 363 ? -19.076 -3.024 12.368 1.00 77.94 363 VAL A O 1
ATOM 2890 N N . ASP A 1 364 ? -17.228 -3.592 11.174 1.00 75.44 364 ASP A N 1
ATOM 2891 C CA . ASP A 1 364 ? -17.714 -4.813 10.529 1.00 75.44 364 ASP A CA 1
ATOM 2892 C C . ASP A 1 364 ? -17.537 -6.087 11.363 1.00 75.44 364 ASP A C 1
ATOM 2894 O O . ASP A 1 364 ? -16.533 -6.177 12.113 1.00 75.44 364 ASP A O 1
#